Protein AF-A0A6N9BX55-F1 (afdb_monomer_lite)

Secondary structure (DSSP, 8-state):
--HHHHHHHHHHHHHHHHHHHHTTS--SSHHHHHHHHHHHHHHHHHT--HHHHHHHHHHHHTT--HHHHHHHHHHHHHHHH-GGG-EEE-SSSEEE-TTHHHHS-HHHHHHHHHHTTTS-GGGSS-THHHHHHHHSPTTSTT-SBHHHHHHHHHHHHHHHHHHHHHHHHHHTTTTS--TT-------------------------

Radius of gyration: 27.08 Å; chains: 1; bounding box: 58×55×88 Å

Sequence (205 aa):
MPANARHVHDAARLRERVEAVANLLDPGTTAERERARALLADLFERHSHQSTYRALRNAATAGLDVQTLEAMIELKEIWASRSDWWYRRSREGVVEMERGPAALSWKLARRVCLARWQYPPESMIEDDWFEEWLAAPPRTPGNYDFVTFVQEKIDGRASDDLYAGLRFLHGSAEARDDPDAWPLHSVEGEVAGDAGRGALSDLPF

pLDDT: mean 83.27, std 17.74, range [45.41, 98.25]

Structure (mmCIF, N/CA/C/O backbone):
data_AF-A0A6N9BX55-F1
#
_entry.id   AF-A0A6N9BX55-F1
#
loop_
_atom_site.group_PDB
_atom_site.id
_atom_site.type_symbol
_atom_site.label_atom_id
_atom_site.label_alt_id
_atom_site.label_comp_id
_atom_site.label_asym_id
_atom_site.label_entity_id
_atom_site.label_seq_id
_atom_site.pdbx_PDB_ins_code
_atom_site.Cartn_x
_atom_site.Cartn_y
_atom_site.Cartn_z
_atom_site.occupancy
_atom_site.B_iso_or_equiv
_atom_site.auth_seq_id
_atom_site.auth_comp_id
_atom_site.auth_asym_id
_atom_site.auth_atom_id
_atom_site.pdbx_PDB_model_num
ATOM 1 N N . MET A 1 1 ? 15.834 -1.259 38.759 1.00 49.34 1 MET A N 1
ATOM 2 C CA . MET A 1 1 ? 14.670 -1.837 38.051 1.00 49.34 1 MET A CA 1
ATOM 3 C C . MET A 1 1 ? 13.948 -0.774 37.211 1.00 49.34 1 MET A C 1
ATOM 5 O O . MET A 1 1 ? 13.077 -0.110 37.752 1.00 49.34 1 MET A O 1
ATOM 9 N N . PRO A 1 2 ? 14.306 -0.578 35.923 1.00 57.41 2 PRO A N 1
ATOM 10 C CA . PRO A 1 2 ? 13.614 0.363 35.025 1.00 57.41 2 PRO A CA 1
ATOM 11 C C . PRO A 1 2 ? 12.869 -0.276 33.828 1.00 57.41 2 PRO A C 1
ATOM 13 O O . PRO A 1 2 ? 12.230 0.441 33.065 1.00 57.41 2 PRO A O 1
ATOM 16 N N . ALA A 1 3 ? 12.912 -1.603 33.643 1.00 60.84 3 ALA A N 1
ATOM 17 C CA . ALA A 1 3 ? 12.314 -2.258 32.469 1.00 60.84 3 ALA A CA 1
ATOM 18 C C . ALA A 1 3 ? 10.774 -2.150 32.417 1.00 60.84 3 ALA A C 1
ATOM 20 O O . ALA A 1 3 ? 10.206 -1.980 31.344 1.00 60.84 3 ALA A O 1
ATOM 21 N N . ASN A 1 4 ? 10.097 -2.171 33.570 1.00 65.75 4 ASN A N 1
ATOM 22 C CA . ASN A 1 4 ? 8.632 -2.241 33.627 1.00 65.75 4 ASN A CA 1
ATOM 23 C C . ASN A 1 4 ? 7.939 -0.952 33.128 1.00 65.75 4 ASN A C 1
ATOM 25 O O . ASN A 1 4 ? 6.913 -1.011 32.462 1.00 65.75 4 ASN A O 1
ATOM 29 N N . ALA A 1 5 ? 8.530 0.225 33.374 1.00 55.16 5 ALA A N 1
ATOM 30 C CA . ALA A 1 5 ? 7.942 1.502 32.957 1.00 55.16 5 ALA A CA 1
ATOM 31 C C . ALA A 1 5 ? 7.966 1.694 31.429 1.00 55.16 5 ALA A C 1
ATOM 33 O O . ALA A 1 5 ? 7.017 2.225 30.856 1.00 55.16 5 ALA A O 1
ATOM 34 N N . ARG A 1 6 ? 9.024 1.223 30.755 1.00 64.06 6 ARG A N 1
ATOM 35 C CA . ARG A 1 6 ? 9.174 1.357 29.298 1.00 64.06 6 ARG A CA 1
ATOM 36 C C . ARG A 1 6 ? 8.099 0.571 28.541 1.00 64.06 6 ARG A C 1
ATOM 38 O O . ARG A 1 6 ? 7.461 1.129 27.658 1.00 64.06 6 ARG A O 1
ATOM 45 N N . HIS A 1 7 ? 7.824 -0.665 28.961 1.00 67.06 7 HIS A N 1
ATOM 46 C CA . HIS A 1 7 ? 6.787 -1.501 28.346 1.00 67.06 7 HIS A CA 1
ATOM 47 C C . HIS A 1 7 ? 5.375 -0.914 28.493 1.00 67.06 7 HIS A C 1
ATOM 49 O O . HIS A 1 7 ? 4.589 -0.961 27.549 1.00 67.06 7 HIS A O 1
ATOM 55 N N . VAL A 1 8 ? 5.057 -0.309 29.643 1.00 65.00 8 VAL A N 1
ATOM 56 C CA . VAL A 1 8 ? 3.750 0.335 29.867 1.00 65.00 8 VAL A CA 1
ATOM 57 C C . VAL A 1 8 ? 3.576 1.574 28.980 1.00 65.00 8 VAL A C 1
ATOM 59 O O . VAL A 1 8 ? 2.508 1.762 28.396 1.00 65.00 8 VAL A O 1
ATOM 62 N N . HIS A 1 9 ? 4.620 2.398 28.832 1.00 69.50 9 HIS A N 1
ATOM 63 C CA . HIS A 1 9 ? 4.586 3.561 27.938 1.00 69.50 9 HIS A CA 1
ATOM 64 C C . HIS A 1 9 ? 4.441 3.164 26.464 1.00 69.50 9 HIS A C 1
ATOM 66 O O . HIS A 1 9 ? 3.691 3.814 25.731 1.00 69.50 9 HIS A O 1
ATOM 72 N N . ASP A 1 10 ? 5.099 2.083 26.042 1.00 84.81 10 ASP A N 1
ATOM 73 C CA . ASP A 1 10 ? 5.003 1.578 24.672 1.00 84.81 10 ASP A CA 1
ATOM 74 C C . ASP A 1 10 ? 3.593 1.031 24.372 1.00 84.81 10 ASP A C 1
ATOM 76 O O . ASP A 1 10 ? 3.019 1.357 23.331 1.00 84.81 10 ASP A O 1
ATOM 80 N N . ALA A 1 11 ? 2.975 0.313 25.319 1.00 88.31 11 ALA A N 1
ATOM 81 C CA . ALA A 1 11 ? 1.608 -0.199 25.184 1.00 88.31 11 ALA A CA 1
ATOM 82 C C . ALA A 1 11 ? 0.543 0.915 25.159 1.00 88.31 11 ALA A C 1
ATOM 84 O O . ALA A 1 11 ? -0.399 0.865 24.363 1.00 88.31 11 ALA A O 1
ATOM 85 N N . ALA A 1 12 ? 0.686 1.946 26.001 1.00 90.69 12 ALA A N 1
ATOM 86 C CA . ALA A 1 12 ? -0.224 3.094 26.000 1.00 90.69 12 ALA A CA 1
ATOM 87 C C . ALA A 1 12 ? -0.158 3.862 24.670 1.00 90.69 12 ALA A C 1
ATOM 89 O O . ALA A 1 12 ? -1.193 4.192 24.089 1.00 90.69 12 ALA A O 1
ATOM 90 N N . ARG A 1 13 ? 1.057 4.079 24.152 1.00 91.69 13 ARG A N 1
ATOM 91 C CA . ARG A 1 13 ? 1.289 4.747 22.866 1.00 91.69 13 ARG A CA 1
ATOM 92 C C . ARG A 1 13 ? 0.771 3.934 21.681 1.00 91.69 13 ARG A C 1
ATOM 94 O O . ARG A 1 13 ? 0.249 4.510 20.727 1.00 91.69 13 ARG A O 1
ATOM 101 N N . LEU A 1 14 ? 0.929 2.612 21.717 1.00 93.88 14 LEU A N 1
ATOM 102 C CA . LEU A 1 14 ? 0.367 1.712 20.712 1.00 93.88 14 LEU A CA 1
ATOM 103 C C . LEU A 1 14 ? -1.158 1.854 20.666 1.00 93.88 14 LEU A C 1
ATOM 105 O O . LEU A 1 14 ? -1.706 2.147 19.606 1.00 93.88 14 LEU A O 1
ATOM 109 N N . ARG A 1 15 ? -1.827 1.748 21.821 1.00 94.25 15 ARG A N 1
ATOM 110 C CA . ARG A 1 15 ? -3.287 1.888 21.926 1.00 94.25 15 ARG A CA 1
ATOM 111 C C . ARG A 1 15 ? -3.777 3.242 21.417 1.00 94.25 15 ARG A C 1
ATOM 113 O O . ARG A 1 15 ? -4.738 3.292 20.659 1.00 94.25 15 ARG A O 1
ATOM 120 N N . GLU A 1 16 ? -3.096 4.325 21.787 1.00 95.69 16 GLU A N 1
ATOM 121 C CA . GLU A 1 16 ? -3.413 5.672 21.301 1.00 95.69 16 GLU A CA 1
ATOM 122 C C . GLU A 1 16 ? -3.367 5.744 19.767 1.00 95.69 16 GLU A C 1
ATOM 124 O O . GLU A 1 16 ? -4.289 6.261 19.139 1.00 95.69 16 GLU A O 1
ATOM 129 N N . ARG A 1 17 ? -2.317 5.191 19.145 1.00 96.62 17 ARG A N 1
ATOM 130 C CA . ARG A 1 17 ? -2.173 5.176 17.681 1.00 96.62 17 ARG A CA 1
ATOM 131 C C . ARG A 1 17 ? -3.241 4.329 16.998 1.00 96.62 17 ARG A C 1
ATOM 133 O O . ARG A 1 17 ? -3.751 4.753 15.963 1.00 96.62 17 ARG A O 1
ATOM 140 N N . VAL A 1 18 ? -3.554 3.160 17.558 1.00 97.06 18 VAL A N 1
ATOM 141 C CA . VAL A 1 18 ? -4.610 2.273 17.052 1.00 97.06 18 VAL A CA 1
ATOM 142 C C . VAL A 1 18 ? -5.944 3.005 17.053 1.00 97.06 18 VAL A C 1
ATOM 144 O O . VAL A 1 18 ? -6.555 3.128 15.998 1.00 97.06 18 VAL A O 1
ATOM 147 N N . GLU A 1 19 ? -6.356 3.574 18.188 1.00 96.06 19 GLU A N 1
ATOM 148 C CA . GLU A 1 19 ? -7.624 4.309 18.284 1.00 96.06 19 GLU A CA 1
ATOM 149 C C . GLU A 1 19 ? -7.650 5.535 17.367 1.00 96.06 19 GLU A C 1
ATOM 151 O O . GLU A 1 19 ? -8.657 5.802 16.713 1.00 96.06 19 GLU A O 1
ATOM 156 N N . ALA A 1 20 ? -6.543 6.276 17.269 1.00 95.81 20 ALA A N 1
ATOM 157 C CA . ALA A 1 20 ? -6.469 7.456 16.415 1.00 95.81 20 ALA A CA 1
ATOM 158 C C . ALA A 1 20 ? -6.699 7.130 14.931 1.00 95.81 20 ALA A C 1
ATOM 160 O O . ALA A 1 20 ? -7.331 7.921 14.237 1.00 95.81 20 ALA A O 1
ATOM 161 N N . VAL A 1 21 ? -6.195 5.994 14.437 1.00 96.50 21 VAL A N 1
ATOM 162 C CA . VAL A 1 21 ? -6.425 5.574 13.045 1.00 96.50 21 VAL A CA 1
ATOM 163 C C . VAL A 1 21 ? -7.772 4.869 12.898 1.00 96.50 21 VAL A C 1
ATOM 165 O O . VAL A 1 21 ? -8.501 5.181 11.964 1.00 96.50 21 VAL A O 1
ATOM 168 N N . ALA A 1 22 ? -8.153 3.993 13.829 1.00 95.12 22 ALA A N 1
ATOM 169 C CA . ALA A 1 22 ? -9.415 3.253 13.773 1.00 95.12 22 ALA A CA 1
ATOM 170 C C . ALA A 1 22 ? -10.651 4.166 13.775 1.00 95.12 22 ALA A C 1
ATOM 172 O O . ALA A 1 22 ? -11.638 3.841 13.129 1.00 95.12 22 ALA A O 1
ATOM 173 N N . ASN A 1 23 ? -10.592 5.313 14.461 1.00 93.75 23 ASN A N 1
ATOM 174 C CA . ASN A 1 23 ? -11.669 6.310 14.450 1.00 93.75 23 ASN A CA 1
ATOM 175 C C . ASN A 1 23 ? -11.742 7.132 13.150 1.00 93.75 23 ASN A C 1
ATOM 177 O O . ASN A 1 23 ? -12.720 7.845 12.948 1.00 93.75 23 ASN A O 1
ATOM 181 N N . LEU A 1 24 ? -10.693 7.099 12.321 1.00 95.56 24 LEU A N 1
ATOM 182 C CA . LEU A 1 24 ? -10.651 7.773 11.018 1.00 95.56 24 LEU A CA 1
ATOM 183 C C . LEU A 1 24 ? -11.032 6.844 9.867 1.00 95.56 24 LEU A C 1
ATOM 185 O O . LEU A 1 24 ? -11.469 7.325 8.828 1.00 95.56 24 LEU A O 1
ATOM 189 N N . LEU A 1 25 ? -10.832 5.537 10.037 1.00 89.75 25 LEU A N 1
ATOM 190 C CA . LEU A 1 25 ? -11.503 4.548 9.205 1.00 89.75 25 LEU A CA 1
ATOM 191 C C . LEU A 1 25 ? -13.005 4.721 9.480 1.00 89.75 25 LEU A C 1
ATOM 193 O O . LEU A 1 25 ? -13.377 4.963 10.627 1.00 89.75 25 LEU A O 1
ATOM 197 N N . ASP A 1 26 ? -13.856 4.656 8.462 1.00 80.38 26 ASP A N 1
ATOM 198 C CA . ASP A 1 26 ? -15.315 4.783 8.598 1.00 80.38 26 ASP A CA 1
ATOM 199 C C . ASP A 1 26 ? -15.956 3.380 8.627 1.00 80.38 26 ASP A C 1
ATOM 201 O O . ASP A 1 26 ? -16.466 2.918 7.607 1.00 80.38 26 ASP A O 1
ATOM 205 N N . PRO A 1 27 ? -15.849 2.604 9.732 1.00 77.00 27 PRO A N 1
ATOM 206 C CA . PRO A 1 27 ? -16.404 1.261 9.775 1.00 77.00 27 PRO A CA 1
ATOM 207 C C . PRO A 1 27 ? -17.928 1.346 9.847 1.00 77.00 27 PRO A C 1
ATOM 209 O O . PRO A 1 27 ? -18.482 1.912 10.796 1.00 77.00 27 PRO A O 1
ATOM 212 N N . GLY A 1 28 ? -18.603 0.717 8.885 1.00 82.50 28 GLY A N 1
ATOM 213 C CA . GLY A 1 28 ? -20.064 0.651 8.843 1.00 82.50 28 GLY A CA 1
ATOM 214 C C . GLY A 1 28 ? -20.663 -0.120 10.023 1.00 82.50 28 GLY A C 1
ATOM 215 O O . GLY A 1 28 ? -21.816 0.102 10.392 1.00 82.50 28 GLY A O 1
ATOM 216 N N . THR A 1 29 ? -19.883 -1.004 10.657 1.00 90.50 29 THR A N 1
ATOM 217 C CA . THR A 1 29 ? -20.333 -1.863 11.760 1.00 90.50 29 THR A CA 1
ATOM 218 C C . THR A 1 29 ? -19.368 -1.901 12.952 1.00 90.50 29 THR A C 1
ATOM 220 O O . THR A 1 29 ? -18.163 -1.665 12.845 1.00 90.50 29 THR A O 1
ATOM 223 N N . THR A 1 30 ? -19.885 -2.267 14.132 1.00 91.44 30 THR A N 1
ATOM 224 C CA . THR A 1 30 ? -19.056 -2.510 15.329 1.00 91.44 30 THR A CA 1
ATOM 225 C C . THR A 1 30 ? -18.042 -3.635 15.109 1.00 91.44 30 THR A C 1
ATOM 227 O O . THR A 1 30 ? -16.915 -3.535 15.587 1.00 91.44 30 THR A O 1
ATOM 230 N N . ALA A 1 31 ? -18.419 -4.679 14.364 1.00 91.38 31 ALA A N 1
ATOM 231 C CA . ALA A 1 31 ? -17.533 -5.794 14.039 1.00 91.38 31 ALA A CA 1
ATOM 232 C C . ALA A 1 31 ? -16.353 -5.348 13.160 1.00 91.38 31 ALA A C 1
ATOM 234 O O . ALA A 1 31 ? -15.211 -5.703 13.446 1.00 91.38 31 ALA A O 1
ATOM 235 N N . GLU A 1 32 ? -16.598 -4.515 12.144 1.00 91.69 32 GLU A N 1
ATOM 236 C CA . GLU A 1 32 ? -15.534 -3.938 11.310 1.00 91.69 32 GLU A CA 1
ATOM 237 C C . GLU A 1 32 ? -14.612 -3.016 12.101 1.00 91.69 32 GLU A C 1
ATOM 239 O O . GLU A 1 32 ? -13.403 -3.037 11.889 1.00 91.69 32 GLU A O 1
ATOM 244 N N . ARG A 1 33 ? -15.151 -2.240 13.050 1.00 92.62 33 ARG A N 1
ATOM 245 C CA . ARG A 1 33 ? -14.330 -1.394 13.925 1.00 92.62 33 ARG A CA 1
ATOM 246 C C . ARG A 1 33 ? -13.371 -2.223 14.775 1.00 92.62 33 ARG A C 1
ATOM 248 O O . ARG A 1 33 ? -12.203 -1.866 14.900 1.00 92.62 33 ARG A O 1
ATOM 255 N N . GLU A 1 34 ? -13.855 -3.317 15.356 1.00 94.19 34 GLU A N 1
ATOM 256 C CA . GLU A 1 34 ? -13.022 -4.197 16.178 1.00 94.19 34 GLU A CA 1
ATOM 257 C C . GLU A 1 34 ? -11.971 -4.926 15.335 1.00 94.19 34 GLU A C 1
ATOM 259 O O . GLU A 1 34 ? -10.801 -4.989 15.711 1.00 94.19 34 GLU A O 1
ATOM 264 N N . ARG A 1 35 ? -12.358 -5.375 14.137 1.00 94.19 35 ARG A N 1
ATOM 265 C CA . ARG A 1 35 ? -11.437 -5.938 13.145 1.00 94.19 35 ARG A CA 1
ATOM 266 C C . ARG A 1 35 ? -10.343 -4.939 12.761 1.00 94.19 35 ARG A C 1
ATOM 268 O O . ARG A 1 35 ? -9.166 -5.277 12.816 1.00 94.19 35 ARG A O 1
ATOM 275 N N . ALA A 1 36 ? -10.708 -3.693 12.456 1.00 95.38 36 ALA A N 1
ATOM 276 C CA . ALA A 1 36 ? -9.760 -2.629 12.135 1.00 95.38 36 ALA A CA 1
ATOM 277 C C . ALA A 1 36 ? -8.780 -2.352 13.285 1.00 95.38 36 ALA A C 1
ATOM 279 O O . ALA A 1 36 ? -7.582 -2.200 13.051 1.00 95.38 36 ALA A O 1
ATOM 280 N N . ARG A 1 37 ? -9.262 -2.328 14.535 1.00 96.69 37 ARG A N 1
ATOM 281 C CA . ARG A 1 37 ? -8.400 -2.182 15.718 1.00 96.69 37 ARG A CA 1
ATOM 282 C C . ARG A 1 37 ? -7.409 -3.330 15.853 1.00 96.69 37 ARG A C 1
ATOM 284 O O . ARG A 1 37 ? -6.232 -3.064 16.080 1.00 96.69 37 ARG A O 1
ATOM 291 N N . ALA A 1 38 ? -7.869 -4.571 15.694 1.00 96.44 38 ALA A N 1
ATOM 292 C CA . ALA A 1 38 ? -7.014 -5.752 15.774 1.00 96.44 38 ALA A CA 1
ATOM 293 C C . ALA A 1 38 ? -5.909 -5.722 14.705 1.00 96.44 38 ALA A C 1
ATOM 295 O O . ALA A 1 38 ? -4.737 -5.902 15.031 1.00 96.44 38 ALA A O 1
ATOM 296 N N . LEU A 1 39 ? -6.264 -5.392 13.458 1.00 96.69 39 LEU A N 1
ATOM 297 C CA . LEU A 1 39 ? -5.311 -5.244 12.352 1.00 96.69 39 LEU A CA 1
ATOM 298 C C . LEU A 1 39 ? -4.280 -4.145 12.620 1.00 96.69 39 LEU A C 1
ATOM 300 O O . LEU A 1 39 ? -3.085 -4.352 12.437 1.00 96.69 39 LEU A O 1
ATOM 304 N N . LEU A 1 40 ? -4.726 -2.967 13.065 1.00 97.44 40 LEU A N 1
ATOM 305 C CA . LEU A 1 40 ? -3.834 -1.843 13.355 1.00 97.44 40 LEU A CA 1
ATOM 306 C C . LEU A 1 40 ? -2.907 -2.130 14.539 1.00 97.44 40 LEU A C 1
ATOM 308 O O . LEU A 1 40 ? -1.764 -1.671 14.530 1.00 97.44 40 LEU A O 1
ATOM 312 N N . ALA A 1 41 ? -3.388 -2.855 15.553 1.00 96.88 41 ALA A N 1
ATOM 313 C CA . ALA A 1 41 ? -2.580 -3.257 16.698 1.0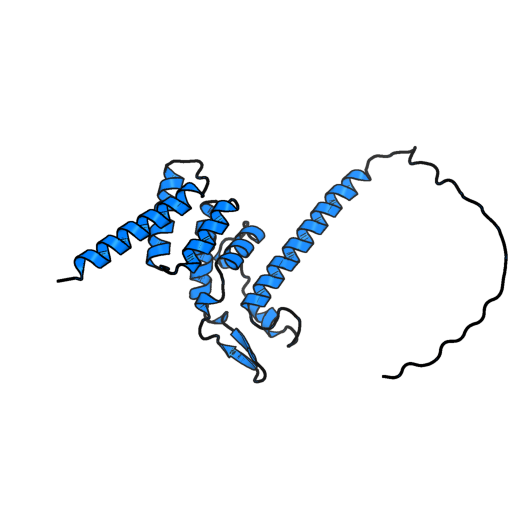0 96.88 41 ALA A CA 1
ATOM 314 C C . ALA A 1 41 ? -1.437 -4.175 16.254 1.00 96.88 41 ALA A C 1
ATOM 316 O O . ALA A 1 41 ? -0.276 -3.814 16.450 1.00 96.88 41 ALA A O 1
ATOM 317 N N . ASP A 1 42 ? -1.759 -5.274 15.566 1.00 96.50 42 ASP A N 1
ATOM 318 C CA . ASP A 1 42 ? -0.765 -6.196 15.004 1.00 96.50 42 ASP A CA 1
ATOM 319 C C . ASP A 1 42 ? 0.220 -5.460 14.078 1.00 96.50 42 ASP A C 1
ATOM 321 O O . ASP A 1 42 ? 1.444 -5.568 14.206 1.00 96.50 42 ASP A O 1
ATOM 325 N N . LEU A 1 43 ? -0.299 -4.603 13.197 1.00 95.81 43 LEU A N 1
ATOM 326 C CA . LEU A 1 43 ? 0.526 -3.872 12.248 1.00 95.81 43 LEU A CA 1
ATOM 327 C C . LEU A 1 43 ? 1.500 -2.901 12.925 1.00 95.81 43 LEU A C 1
ATOM 329 O O . LEU A 1 43 ? 2.654 -2.793 12.506 1.00 95.81 43 LEU A O 1
ATOM 333 N N . PHE A 1 44 ? 1.067 -2.163 13.949 1.00 95.62 44 PHE A N 1
ATOM 334 C CA . PHE A 1 44 ? 1.938 -1.225 14.661 1.00 95.62 44 PHE A CA 1
ATOM 335 C C . PHE A 1 44 ? 2.915 -1.914 15.614 1.00 95.62 44 PHE A C 1
ATOM 337 O O . PHE A 1 44 ? 3.968 -1.334 15.893 1.00 95.62 44 PHE A O 1
ATOM 344 N N . GLU A 1 45 ? 2.620 -3.131 16.069 1.00 93.94 45 GLU A N 1
ATOM 345 C CA . GLU A 1 45 ? 3.593 -3.977 16.762 1.00 93.94 45 GLU A CA 1
ATOM 346 C C . GLU A 1 45 ? 4.712 -4.405 15.805 1.00 93.94 45 GLU A C 1
ATOM 348 O O . GLU A 1 45 ? 5.892 -4.196 16.105 1.00 93.94 45 GLU A O 1
ATOM 353 N N . ARG A 1 46 ? 4.358 -4.889 14.606 1.00 92.38 46 ARG A N 1
ATOM 354 C CA . ARG A 1 46 ? 5.325 -5.295 13.569 1.00 92.38 46 ARG A CA 1
ATOM 355 C C . ARG A 1 46 ? 6.073 -4.113 12.944 1.00 92.38 46 ARG A C 1
ATOM 357 O O . ARG A 1 46 ? 7.254 -4.217 12.612 1.00 92.38 46 ARG A O 1
ATOM 364 N N . HIS A 1 47 ? 5.416 -2.961 12.816 1.00 91.19 47 HIS A N 1
ATOM 365 C CA . HIS A 1 47 ? 5.944 -1.756 12.172 1.00 91.19 47 HIS A CA 1
ATOM 366 C C . HIS A 1 47 ? 5.787 -0.507 13.052 1.00 91.19 47 HIS A C 1
ATOM 368 O O . HIS A 1 47 ? 5.106 0.459 12.698 1.00 91.19 47 HIS A O 1
ATOM 374 N N . SER A 1 48 ? 6.507 -0.477 14.173 1.00 89.75 48 SER A N 1
ATOM 375 C CA . SER A 1 48 ? 6.425 0.584 15.197 1.00 89.75 48 SER A CA 1
ATOM 376 C C . SER A 1 48 ? 6.910 1.983 14.764 1.00 89.75 48 SER A C 1
ATOM 378 O O . SER A 1 48 ? 6.770 2.971 15.506 1.00 89.75 48 SER A O 1
ATOM 380 N N . HIS A 1 49 ? 7.454 2.108 13.549 1.00 91.44 49 HIS A N 1
ATOM 381 C CA . HIS A 1 49 ? 7.992 3.352 13.008 1.00 91.44 49 HIS A CA 1
ATOM 382 C C . HIS A 1 49 ? 6.930 4.456 12.862 1.00 91.44 49 HIS A C 1
ATOM 384 O O . HIS A 1 49 ? 5.814 4.250 12.386 1.00 91.44 49 HIS A O 1
ATOM 390 N N . GLN A 1 50 ? 7.314 5.693 13.200 1.00 93.44 50 GLN A N 1
ATOM 391 C CA . GLN A 1 50 ? 6.446 6.876 13.091 1.00 93.44 50 GLN A CA 1
ATOM 392 C C . GLN A 1 50 ? 5.966 7.140 11.649 1.00 93.44 50 GLN A C 1
ATOM 394 O O . GLN A 1 50 ? 4.901 7.729 11.461 1.00 93.44 50 GLN A O 1
ATOM 399 N N . SER A 1 51 ? 6.735 6.726 10.638 1.00 93.50 51 SER A N 1
ATOM 400 C CA . SER A 1 51 ? 6.370 6.842 9.222 1.00 93.50 51 SER A CA 1
ATOM 401 C C . SER A 1 51 ? 5.162 5.977 8.858 1.00 93.50 51 SER A C 1
ATOM 403 O O . SER A 1 51 ? 4.281 6.472 8.161 1.00 93.50 51 SER A O 1
ATOM 405 N N . THR A 1 52 ? 5.074 4.745 9.376 1.00 95.25 52 THR A N 1
ATOM 406 C CA . THR A 1 52 ? 3.913 3.856 9.193 1.00 95.25 52 THR A CA 1
ATOM 407 C C . THR A 1 52 ? 2.653 4.498 9.760 1.00 95.25 52 THR A C 1
ATOM 409 O O . THR A 1 52 ? 1.679 4.680 9.037 1.00 95.25 52 THR A O 1
ATOM 412 N N . TYR A 1 53 ? 2.705 4.962 11.013 1.00 96.38 53 TYR A N 1
ATOM 413 C CA . TYR A 1 53 ? 1.579 5.667 11.633 1.00 96.38 53 TYR A CA 1
ATOM 414 C C . TYR A 1 53 ? 1.131 6.893 10.823 1.00 96.38 53 TYR A C 1
ATOM 416 O O . TYR A 1 53 ? -0.057 7.056 10.558 1.00 96.38 53 TYR A O 1
ATOM 424 N N . ARG A 1 54 ? 2.069 7.748 10.389 1.00 97.06 54 ARG A N 1
ATOM 425 C CA . ARG A 1 54 ? 1.735 8.930 9.574 1.00 97.06 54 ARG A CA 1
ATOM 426 C C . ARG A 1 54 ? 1.100 8.547 8.239 1.00 97.06 54 ARG A C 1
ATOM 428 O O . ARG A 1 54 ? 0.132 9.182 7.840 1.00 97.06 54 ARG A O 1
ATOM 435 N N . ALA A 1 55 ? 1.630 7.530 7.564 1.00 96.38 55 ALA A N 1
ATOM 436 C CA . ALA A 1 55 ? 1.102 7.085 6.281 1.00 96.38 55 ALA A CA 1
ATOM 437 C C . ALA A 1 55 ? -0.335 6.560 6.411 1.00 96.38 55 ALA A C 1
ATOM 439 O O . ALA A 1 55 ? -1.196 6.982 5.644 1.00 96.38 55 ALA A O 1
ATOM 440 N N . LEU A 1 56 ? -0.605 5.713 7.409 1.00 97.44 56 LEU A N 1
ATOM 441 C CA . LEU A 1 56 ? -1.937 5.143 7.629 1.00 97.44 56 LEU A CA 1
ATOM 442 C C . LEU A 1 56 ? -2.942 6.177 8.127 1.00 97.44 56 LEU A C 1
ATOM 444 O O . LEU A 1 56 ? -4.065 6.204 7.642 1.00 97.44 56 LEU A O 1
ATOM 448 N N . ARG A 1 57 ? -2.538 7.084 9.023 1.00 97.38 57 ARG A N 1
ATOM 449 C CA . ARG A 1 57 ? -3.399 8.196 9.442 1.00 97.38 57 ARG A CA 1
ATOM 450 C C . ARG A 1 57 ? -3.796 9.069 8.251 1.00 97.38 57 ARG A C 1
ATOM 452 O O . ARG A 1 57 ? -4.970 9.384 8.102 1.00 97.38 57 ARG A O 1
ATOM 459 N N . ASN A 1 58 ? -2.836 9.436 7.398 1.00 97.12 58 ASN A N 1
ATOM 460 C CA . ASN A 1 58 ? -3.114 10.231 6.201 1.00 97.12 58 ASN A CA 1
ATOM 461 C C . ASN A 1 58 ? -4.024 9.479 5.221 1.00 97.12 58 ASN A C 1
ATOM 463 O O . ASN A 1 58 ? -4.904 10.090 4.624 1.00 97.12 58 ASN A O 1
ATOM 467 N N . ALA A 1 59 ? -3.826 8.167 5.064 1.00 96.12 59 ALA A N 1
ATOM 468 C CA . ALA A 1 59 ? -4.691 7.332 4.241 1.00 96.12 59 ALA A CA 1
ATOM 469 C C . ALA A 1 59 ? -6.123 7.275 4.798 1.00 96.12 59 ALA A C 1
ATOM 471 O O . ALA A 1 59 ? -7.060 7.489 4.038 1.00 96.12 59 ALA A O 1
ATOM 472 N N . ALA A 1 60 ? -6.288 7.073 6.109 1.00 96.75 60 ALA A N 1
ATOM 473 C CA . ALA A 1 60 ? -7.584 7.071 6.788 1.00 96.75 60 ALA A CA 1
ATOM 474 C C . 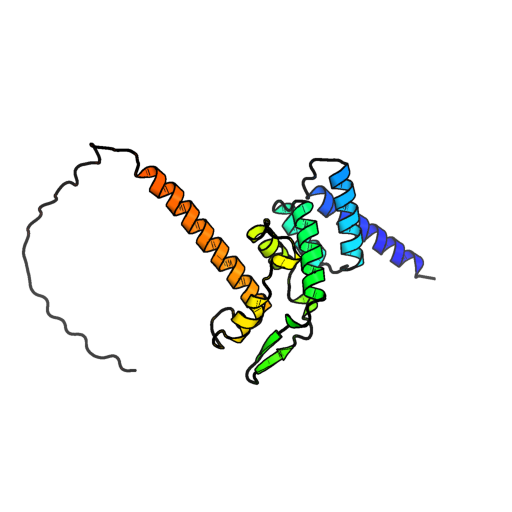ALA A 1 60 ? -8.307 8.418 6.657 1.00 96.75 60 ALA A C 1
ATOM 476 O O . ALA A 1 60 ? -9.460 8.457 6.251 1.00 96.75 60 ALA A O 1
ATOM 477 N N . THR A 1 61 ? -7.606 9.541 6.857 1.00 96.38 61 THR A N 1
ATOM 478 C CA . THR A 1 61 ? -8.165 10.884 6.595 1.00 96.38 61 THR A CA 1
ATOM 479 C C . THR A 1 61 ? -8.605 11.075 5.137 1.00 96.38 61 THR A C 1
ATOM 481 O O . THR A 1 61 ? -9.507 11.861 4.872 1.00 96.38 61 THR A O 1
ATOM 484 N N . ALA A 1 62 ? -7.997 10.355 4.192 1.00 95.19 62 ALA A N 1
ATOM 485 C CA . ALA A 1 62 ? -8.361 10.369 2.778 1.00 95.19 62 ALA A CA 1
ATOM 486 C C . ALA A 1 62 ? -9.402 9.294 2.397 1.00 95.19 62 ALA A C 1
ATOM 488 O O . ALA A 1 62 ? -9.503 8.957 1.216 1.00 95.19 62 ALA A O 1
ATOM 489 N N . GLY A 1 63 ? -10.130 8.732 3.370 1.00 95.12 63 GLY A N 1
ATOM 490 C CA . GLY A 1 63 ? -11.188 7.747 3.136 1.00 95.12 63 GLY A CA 1
ATOM 491 C C . GLY A 1 63 ? -10.675 6.331 2.875 1.00 95.12 63 GLY A C 1
ATOM 492 O O . GLY A 1 63 ? -11.176 5.657 1.985 1.00 95.12 63 GLY A O 1
ATOM 493 N N . LEU A 1 64 ? -9.632 5.888 3.584 1.00 95.44 64 LEU A N 1
ATOM 494 C CA . LEU A 1 64 ? -9.241 4.473 3.576 1.00 95.44 64 LEU A CA 1
ATOM 495 C C . LEU A 1 64 ? -10.310 3.646 4.302 1.00 95.44 64 LEU A C 1
ATOM 497 O O . LEU A 1 64 ? -10.596 3.909 5.468 1.00 95.44 64 LEU A O 1
ATOM 501 N N . ASP A 1 65 ? -10.860 2.640 3.632 1.00 94.69 65 ASP A N 1
ATOM 502 C CA . ASP A 1 65 ? -11.736 1.646 4.247 1.00 94.69 65 ASP A CA 1
ATOM 503 C C . ASP A 1 65 ? -10.937 0.449 4.808 1.00 94.69 65 ASP A C 1
ATOM 505 O O . ASP A 1 65 ? -9.733 0.292 4.571 1.00 94.69 65 ASP A O 1
ATOM 509 N N . VAL A 1 66 ? -11.612 -0.397 5.590 1.00 95.19 66 VAL A N 1
ATOM 510 C CA . VAL A 1 66 ? -10.985 -1.543 6.269 1.00 95.19 66 VAL A CA 1
ATOM 511 C C . VAL A 1 66 ? -10.509 -2.608 5.277 1.00 95.19 66 VAL A C 1
ATOM 513 O O . VAL A 1 66 ? -9.435 -3.169 5.474 1.00 95.19 66 VAL A O 1
ATOM 516 N N . GLN A 1 67 ? -11.251 -2.858 4.198 1.00 94.88 67 GLN A N 1
ATOM 517 C CA . GLN A 1 67 ? -10.892 -3.859 3.191 1.00 94.88 67 GLN A CA 1
ATOM 518 C C . GLN A 1 67 ? -9.626 -3.440 2.429 1.00 94.88 67 GLN A C 1
ATOM 520 O O . GLN A 1 67 ? -8.709 -4.239 2.240 1.00 94.88 67 GLN A O 1
ATOM 525 N N . THR A 1 68 ? -9.526 -2.166 2.049 1.00 96.25 68 THR A N 1
ATOM 526 C CA . THR A 1 68 ? -8.332 -1.605 1.416 1.00 96.25 68 THR A CA 1
ATOM 527 C C . THR A 1 68 ? -7.142 -1.625 2.378 1.00 96.25 68 THR A C 1
ATOM 529 O O . THR A 1 68 ? -6.021 -1.894 1.949 1.00 96.25 68 THR A O 1
ATOM 532 N N . LEU A 1 69 ? -7.349 -1.382 3.681 1.00 96.88 69 LEU A N 1
ATOM 533 C CA . LEU A 1 69 ? -6.286 -1.530 4.683 1.00 96.88 69 LEU A CA 1
ATOM 534 C C . LEU A 1 69 ? -5.748 -2.968 4.721 1.00 96.88 69 LEU A C 1
ATOM 536 O O . LEU A 1 69 ? -4.533 -3.146 4.717 1.00 96.88 69 LEU A O 1
ATOM 540 N N . GLU A 1 70 ? -6.620 -3.976 4.734 1.00 97.12 70 GLU A N 1
ATOM 541 C CA . GLU A 1 70 ? -6.213 -5.388 4.707 1.00 97.12 70 GLU A CA 1
ATOM 542 C C . GLU A 1 70 ? -5.406 -5.721 3.456 1.00 97.12 70 GLU A C 1
ATOM 544 O O . GLU A 1 70 ? -4.286 -6.218 3.567 1.00 97.12 70 GLU A O 1
ATOM 549 N N . ALA A 1 71 ? -5.917 -5.338 2.284 1.00 98.00 71 ALA A N 1
ATOM 550 C CA . ALA A 1 71 ? -5.224 -5.540 1.017 1.00 98.00 71 ALA A CA 1
ATOM 551 C C . ALA A 1 71 ? -3.845 -4.860 1.000 1.00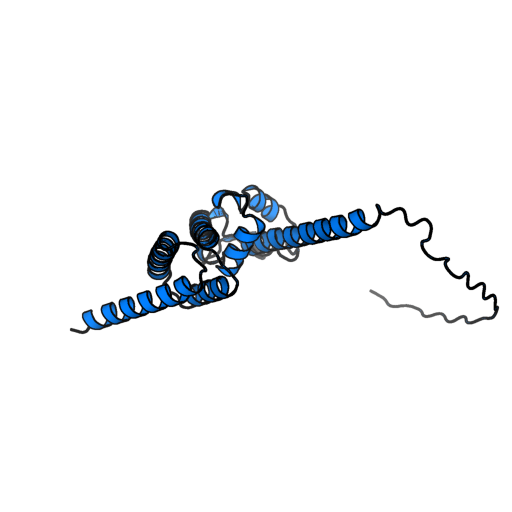 98.00 71 ALA A C 1
ATOM 553 O O . ALA A 1 71 ? -2.880 -5.425 0.491 1.00 98.00 71 ALA A O 1
ATOM 554 N N . MET A 1 72 ? -3.714 -3.667 1.594 1.00 98.25 72 MET A N 1
ATOM 555 C CA . MET A 1 72 ? -2.426 -2.979 1.714 1.00 98.25 72 MET A CA 1
ATOM 556 C C . MET A 1 72 ? -1.433 -3.740 2.598 1.00 98.25 72 MET A C 1
ATOM 558 O O . MET A 1 72 ? -0.240 -3.744 2.290 1.00 98.25 72 MET A O 1
ATOM 562 N N . ILE A 1 73 ? -1.892 -4.321 3.711 1.00 97.69 73 ILE A N 1
ATOM 563 C CA . ILE A 1 73 ? -1.048 -5.104 4.626 1.00 97.69 73 ILE A CA 1
ATOM 564 C C . ILE A 1 73 ? -0.567 -6.369 3.916 1.00 97.69 73 ILE A C 1
ATOM 566 O O . ILE A 1 73 ? 0.638 -6.611 3.860 1.00 97.69 73 ILE A O 1
ATOM 570 N N . GLU A 1 74 ? -1.488 -7.111 3.305 1.00 98.06 74 GLU A N 1
ATOM 571 C CA . GLU A 1 74 ? -1.189 -8.347 2.584 1.00 98.06 74 GLU A CA 1
ATOM 572 C C . GLU A 1 74 ? -0.246 -8.097 1.400 1.00 98.06 74 GLU A C 1
ATOM 574 O O . GLU A 1 74 ? 0.790 -8.748 1.275 1.00 98.06 74 GLU A O 1
ATOM 579 N N . LEU A 1 75 ? -0.506 -7.063 0.593 1.00 98.25 75 LEU A N 1
ATOM 580 C CA . LEU A 1 75 ? 0.376 -6.672 -0.510 1.00 98.25 75 LEU A CA 1
ATOM 581 C C . LEU A 1 75 ? 1.796 -6.334 -0.024 1.00 98.25 75 LEU A C 1
ATOM 583 O O . LEU A 1 75 ? 2.785 -6.650 -0.687 1.00 98.25 75 LEU A O 1
ATOM 587 N N . LYS A 1 76 ? 1.922 -5.691 1.143 1.00 97.50 76 LYS A N 1
ATOM 588 C CA . LYS A 1 76 ? 3.221 -5.389 1.756 1.00 97.50 76 LYS A CA 1
ATOM 589 C C . LYS A 1 76 ? 3.961 -6.643 2.215 1.00 97.50 76 LYS A C 1
ATOM 591 O O . LYS A 1 76 ? 5.187 -6.668 2.109 1.00 97.50 76 LYS A O 1
ATOM 596 N N . GLU A 1 77 ? 3.249 -7.649 2.707 1.00 96.50 77 GLU A N 1
ATOM 597 C CA . GLU A 1 77 ? 3.816 -8.946 3.090 1.00 96.50 77 GLU A CA 1
ATOM 598 C C . GLU A 1 77 ? 4.255 -9.746 1.862 1.00 96.50 77 GLU A C 1
ATOM 600 O O . GLU A 1 77 ? 5.384 -10.234 1.827 1.00 96.50 77 GLU A O 1
ATOM 605 N N . ILE A 1 78 ? 3.428 -9.780 0.813 1.00 97.38 78 ILE A N 1
ATOM 606 C CA . ILE A 1 78 ? 3.763 -10.39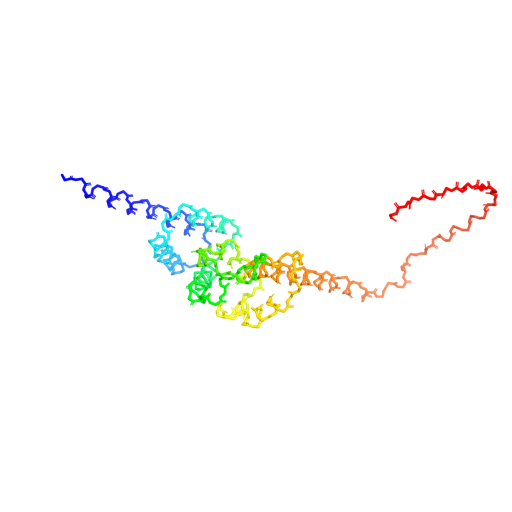6 -0.477 1.00 97.38 78 ILE A CA 1
ATOM 607 C C . ILE A 1 78 ? 5.021 -9.745 -1.052 1.00 97.38 78 ILE A C 1
ATOM 609 O O . ILE A 1 78 ? 5.992 -10.445 -1.340 1.00 97.38 78 ILE A O 1
ATOM 613 N N . TRP A 1 79 ? 5.068 -8.411 -1.115 1.00 97.38 79 TRP A N 1
ATOM 614 C CA . TRP A 1 79 ? 6.262 -7.681 -1.545 1.00 97.38 79 TRP A CA 1
ATOM 615 C C . TRP A 1 79 ? 7.493 -8.035 -0.707 1.00 97.38 79 TRP A C 1
ATOM 617 O O . TRP A 1 79 ? 8.581 -8.194 -1.251 1.00 97.38 79 TRP A O 1
ATOM 627 N N . ALA A 1 80 ? 7.339 -8.158 0.616 1.00 96.06 80 ALA A N 1
ATOM 628 C CA . ALA A 1 80 ? 8.418 -8.538 1.526 1.00 96.06 80 ALA A CA 1
ATOM 629 C C . ALA A 1 80 ? 8.854 -10.013 1.389 1.00 96.06 80 ALA A C 1
ATOM 631 O O . ALA A 1 80 ? 9.948 -10.354 1.835 1.00 96.06 80 ALA A O 1
ATOM 632 N N . SER A 1 81 ? 8.043 -10.866 0.759 1.00 96.50 81 SER A N 1
ATOM 633 C CA . SER A 1 81 ? 8.380 -12.263 0.451 1.00 96.50 81 SER A CA 1
ATOM 634 C C . SER A 1 81 ? 8.997 -12.457 -0.944 1.00 96.50 81 SER A C 1
ATOM 636 O O . SER A 1 81 ? 9.765 -13.395 -1.147 1.00 96.50 81 SER A O 1
ATOM 638 N N . ARG A 1 82 ? 8.709 -11.554 -1.891 1.00 95.44 82 ARG A N 1
ATOM 639 C CA . ARG A 1 82 ? 9.208 -11.572 -3.276 1.00 95.44 82 ARG A CA 1
ATOM 640 C C . ARG A 1 82 ? 10.535 -10.822 -3.397 1.00 95.44 82 ARG A C 1
ATOM 642 O O . ARG A 1 82 ? 10.598 -9.703 -3.903 1.00 95.44 82 ARG A O 1
ATOM 649 N N . SER A 1 83 ? 11.617 -11.430 -2.906 1.00 94.75 83 SER A N 1
ATOM 650 C CA . SER A 1 83 ? 12.965 -10.842 -3.002 1.00 94.75 83 SER A CA 1
ATOM 651 C C . SER A 1 83 ? 13.430 -10.635 -4.446 1.00 94.75 83 SER A C 1
ATOM 653 O O . SER A 1 83 ? 14.252 -9.763 -4.719 1.00 94.75 83 SER A O 1
ATOM 655 N N . ASP A 1 84 ? 12.862 -11.396 -5.381 1.00 93.81 84 ASP A N 1
ATOM 656 C CA . ASP A 1 84 ? 13.065 -11.267 -6.821 1.00 93.81 84 ASP A CA 1
ATOM 657 C C . ASP A 1 84 ? 12.551 -9.936 -7.403 1.00 93.81 84 ASP A C 1
ATOM 659 O O . ASP A 1 84 ? 12.878 -9.593 -8.533 1.00 93.81 84 ASP A O 1
ATOM 663 N N . TRP A 1 85 ? 11.798 -9.144 -6.637 1.00 95.19 85 TRP A N 1
ATOM 664 C CA . TRP A 1 85 ? 11.308 -7.824 -7.048 1.00 95.19 85 TRP A CA 1
ATOM 665 C C . TRP A 1 85 ? 12.181 -6.664 -6.553 1.00 95.19 85 TRP A C 1
ATOM 667 O O . TRP A 1 85 ? 11.924 -5.498 -6.860 1.00 95.19 85 TRP A O 1
ATOM 677 N N . TRP A 1 86 ? 13.228 -6.929 -5.772 1.00 96.56 86 TRP A N 1
ATOM 678 C CA . TRP A 1 86 ? 13.993 -5.879 -5.095 1.00 96.56 86 TRP A CA 1
ATOM 679 C C . TRP A 1 86 ? 15.229 -5.459 -5.871 1.00 96.56 86 TRP A C 1
ATOM 681 O O . TRP A 1 86 ? 16.345 -5.493 -5.356 1.00 96.56 86 TRP A O 1
ATOM 691 N N . TYR A 1 87 ? 15.033 -5.019 -7.108 1.00 96.12 87 TYR A N 1
ATOM 692 C CA . TYR A 1 87 ? 16.138 -4.662 -7.984 1.00 96.12 87 TYR A CA 1
ATOM 693 C C . TYR A 1 87 ? 16.079 -3.221 -8.475 1.00 96.12 87 TYR A C 1
ATOM 695 O O . TYR A 1 87 ? 15.021 -2.629 -8.702 1.00 96.12 87 TYR A O 1
ATOM 703 N N . ARG A 1 88 ? 17.276 -2.672 -8.688 1.00 94.88 88 ARG A N 1
ATOM 704 C CA . ARG A 1 88 ? 17.507 -1.390 -9.349 1.00 94.88 88 ARG A CA 1
ATOM 705 C C . ARG A 1 88 ? 18.558 -1.516 -10.438 1.00 94.88 88 ARG A C 1
ATOM 707 O O . ARG A 1 88 ? 19.412 -2.399 -10.402 1.00 94.88 88 ARG A O 1
ATOM 714 N N . ARG A 1 89 ? 18.543 -0.585 -11.382 1.00 92.94 89 ARG A N 1
ATOM 715 C CA . ARG A 1 89 ? 19.565 -0.455 -12.418 1.00 92.94 89 ARG A CA 1
ATOM 716 C C . ARG A 1 89 ? 20.697 0.441 -11.925 1.00 92.94 89 ARG A C 1
ATOM 718 O O . ARG A 1 89 ? 20.487 1.539 -11.413 1.00 92.94 89 ARG A O 1
ATOM 725 N N . SER A 1 90 ? 21.921 -0.024 -12.109 1.00 90.19 90 SER A N 1
ATOM 726 C CA . SER A 1 90 ? 23.156 0.724 -11.904 1.00 90.19 90 SER A CA 1
ATOM 727 C C . SER A 1 90 ? 23.905 0.852 -13.237 1.00 90.19 90 SER A C 1
ATOM 729 O O . SER A 1 90 ? 23.449 0.380 -14.280 1.00 90.19 90 SER A O 1
ATOM 731 N N . ARG A 1 91 ? 25.071 1.506 -13.225 1.00 85.06 91 ARG A N 1
ATOM 732 C CA . ARG A 1 91 ? 25.954 1.537 -14.405 1.00 85.06 91 ARG A CA 1
ATOM 733 C C . ARG A 1 91 ? 26.526 0.159 -14.754 1.00 85.06 91 ARG A C 1
ATOM 735 O O . ARG A 1 91 ? 26.901 -0.051 -15.899 1.00 85.06 91 ARG A O 1
ATOM 742 N N . GLU A 1 92 ? 26.596 -0.736 -13.776 1.00 86.62 92 GLU A N 1
ATOM 743 C CA . GLU A 1 92 ? 27.218 -2.060 -13.876 1.00 86.62 92 GLU A CA 1
ATOM 744 C C . GLU A 1 92 ? 26.201 -3.161 -14.210 1.00 86.62 92 GLU A C 1
ATOM 746 O O . GLU A 1 92 ? 26.593 -4.283 -14.511 1.00 86.62 92 GLU A O 1
ATOM 751 N N . GLY A 1 93 ? 24.900 -2.851 -14.183 1.00 89.88 93 GLY A N 1
ATOM 752 C CA . GLY A 1 93 ? 23.833 -3.801 -14.485 1.00 89.88 93 GLY A CA 1
ATOM 753 C C . GLY A 1 93 ? 22.663 -3.690 -13.516 1.00 89.88 93 GLY A C 1
ATOM 754 O O . GLY A 1 93 ? 22.329 -2.604 -13.044 1.00 89.88 93 GLY A O 1
ATOM 755 N N . VAL A 1 94 ? 22.017 -4.820 -13.240 1.00 93.75 94 VAL A N 1
ATOM 756 C CA . VAL A 1 94 ? 20.916 -4.924 -12.277 1.00 93.75 94 VAL A CA 1
ATOM 757 C C . VAL A 1 94 ? 21.489 -5.339 -10.924 1.00 93.75 94 VAL A C 1
ATOM 759 O O . VAL A 1 94 ? 22.254 -6.295 -10.845 1.00 93.75 94 VAL A O 1
ATOM 762 N N . VAL A 1 95 ? 21.148 -4.598 -9.871 1.00 94.94 95 VAL A N 1
ATOM 763 C CA . VAL A 1 95 ? 21.679 -4.799 -8.517 1.00 94.94 95 VAL A CA 1
ATOM 764 C C . VAL A 1 95 ? 20.526 -4.868 -7.526 1.00 94.94 95 VAL A C 1
ATOM 766 O O . VAL A 1 95 ? 19.571 -4.094 -7.624 1.00 94.94 95 VAL A O 1
ATOM 769 N N . GLU A 1 96 ? 20.626 -5.786 -6.571 1.00 96.12 96 GLU A N 1
ATOM 770 C CA . GLU A 1 96 ? 19.658 -5.933 -5.485 1.00 96.12 96 GLU A CA 1
ATOM 771 C C . GLU A 1 96 ? 19.660 -4.701 -4.560 1.00 96.12 96 GLU A C 1
ATOM 773 O O . GLU A 1 96 ? 20.673 -4.015 -4.375 1.00 96.12 96 GLU A O 1
ATOM 778 N N . MET A 1 97 ? 18.504 -4.383 -3.984 1.00 94.06 97 MET A N 1
ATOM 779 C CA . MET A 1 97 ? 18.317 -3.268 -3.063 1.00 94.06 97 MET A CA 1
ATOM 780 C C . MET A 1 97 ? 18.456 -3.723 -1.607 1.00 94.06 97 MET A C 1
ATOM 782 O O . MET A 1 97 ? 17.652 -4.511 -1.122 1.00 94.06 97 MET A O 1
ATOM 786 N N . GLU A 1 98 ? 19.364 -3.103 -0.845 1.00 90.19 98 GLU A N 1
ATOM 787 C CA . GLU A 1 98 ? 19.560 -3.391 0.593 1.00 90.19 98 GLU A CA 1
ATOM 788 C C . GLU A 1 98 ? 18.284 -3.244 1.444 1.00 90.19 98 GLU A C 1
ATOM 790 O O . GLU A 1 98 ? 18.142 -3.861 2.495 1.00 90.19 98 GLU A O 1
ATOM 795 N N . ARG A 1 99 ? 17.350 -2.386 1.014 1.00 91.12 99 ARG A N 1
ATOM 796 C CA . ARG A 1 99 ? 16.068 -2.132 1.693 1.00 91.12 99 ARG A CA 1
ATOM 797 C C . ARG A 1 99 ? 14.871 -2.561 0.848 1.00 91.12 99 ARG A C 1
ATOM 799 O O . ARG A 1 99 ? 13.828 -1.911 0.894 1.00 91.12 99 ARG A O 1
ATOM 806 N N . GLY A 1 100 ? 15.027 -3.649 0.099 1.00 92.50 100 GLY A N 1
ATOM 807 C CA . GLY A 1 100 ? 14.006 -4.233 -0.770 1.00 92.50 100 GLY A CA 1
ATOM 808 C C . GLY A 1 100 ? 12.607 -4.351 -0.148 1.00 92.50 100 GLY A C 1
ATOM 809 O O . GLY A 1 100 ? 11.679 -3.728 -0.669 1.00 92.50 100 GLY A O 1
ATOM 810 N N . PRO A 1 101 ? 12.434 -4.988 1.030 1.00 93.62 101 PRO A N 1
ATOM 811 C CA . PRO A 1 101 ? 11.119 -5.114 1.676 1.00 93.62 101 PRO A CA 1
ATOM 812 C C . PRO A 1 101 ? 10.447 -3.766 1.998 1.00 93.62 101 PRO A C 1
ATOM 814 O O . PRO A 1 101 ? 9.221 -3.639 2.062 1.00 93.62 101 PRO A O 1
ATOM 817 N N . ALA A 1 102 ? 11.254 -2.728 2.230 1.00 93.25 102 ALA A N 1
ATOM 818 C CA . ALA A 1 102 ? 10.779 -1.389 2.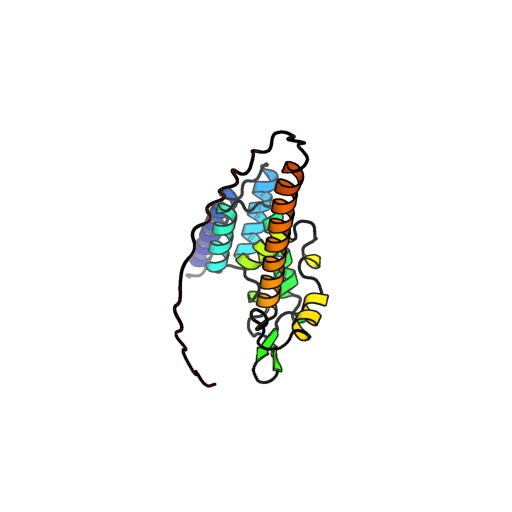558 1.00 93.25 102 ALA A CA 1
ATOM 819 C C . ALA A 1 102 ? 10.570 -0.498 1.319 1.00 93.25 102 ALA A C 1
ATOM 821 O O . ALA A 1 102 ? 10.034 0.601 1.472 1.00 93.25 102 ALA A O 1
ATOM 822 N N . ALA A 1 103 ? 10.966 -0.954 0.123 1.00 95.25 103 ALA A N 1
ATOM 823 C CA . ALA A 1 103 ? 10.874 -0.189 -1.118 1.00 95.25 103 ALA A CA 1
ATOM 824 C C . ALA A 1 103 ? 9.416 0.147 -1.475 1.00 95.25 103 ALA A C 1
ATOM 826 O O . ALA A 1 103 ? 9.113 1.293 -1.810 1.00 95.25 103 ALA A O 1
ATOM 827 N N . LEU A 1 104 ? 8.486 -0.802 -1.304 1.00 97.00 104 LEU A N 1
ATOM 828 C CA . LEU A 1 104 ? 7.055 -0.549 -1.481 1.00 97.00 104 LEU A CA 1
ATOM 829 C C . LEU A 1 104 ? 6.510 0.325 -0.345 1.00 97.00 104 LEU A C 1
ATOM 831 O O . LEU A 1 104 ? 6.144 -0.163 0.720 1.00 97.00 104 LEU A O 1
ATOM 835 N N . SER A 1 105 ? 6.446 1.640 -0.529 1.00 96.81 105 SER A N 1
ATOM 836 C CA . SER A 1 105 ? 5.886 2.528 0.499 1.00 96.81 105 SER A CA 1
ATOM 837 C C . SER A 1 105 ? 4.389 2.264 0.745 1.00 96.81 105 SER A C 1
ATOM 839 O O . SER A 1 105 ? 3.665 1.881 -0.167 1.00 96.81 105 SER A O 1
ATOM 841 N N . TRP A 1 106 ? 3.882 2.567 1.948 1.00 97.44 106 TRP A N 1
ATOM 842 C CA . TRP A 1 106 ? 2.437 2.516 2.242 1.00 97.44 106 TRP A CA 1
ATOM 843 C C . TRP A 1 106 ? 1.598 3.385 1.297 1.00 97.44 106 TRP A C 1
ATOM 845 O O . TRP A 1 106 ? 0.473 3.033 0.955 1.00 97.44 106 TRP A O 1
ATOM 855 N N . LYS A 1 107 ? 2.153 4.521 0.851 1.00 96.56 107 LYS A N 1
ATOM 856 C CA . LYS A 1 107 ? 1.498 5.396 -0.127 1.00 96.56 107 LYS A CA 1
ATOM 857 C C . LYS A 1 107 ? 1.335 4.684 -1.470 1.00 96.56 107 LYS A C 1
ATOM 859 O O . LYS A 1 107 ? 0.267 4.781 -2.064 1.00 96.56 107 LYS A O 1
ATOM 864 N N . LEU A 1 108 ? 2.374 3.993 -1.939 1.00 97.19 108 LEU A N 1
ATOM 865 C CA . LEU A 1 108 ? 2.319 3.239 -3.190 1.00 97.19 108 LEU A CA 1
ATOM 866 C C . LEU A 1 108 ? 1.423 2.002 -3.058 1.00 97.19 108 LEU A C 1
ATOM 868 O O . LEU A 1 108 ? 0.582 1.806 -3.924 1.00 97.19 108 LEU A O 1
ATOM 872 N N . ALA A 1 109 ? 1.510 1.255 -1.952 1.00 98.19 109 ALA A N 1
ATOM 873 C CA . ALA A 1 109 ? 0.615 0.126 -1.680 1.00 98.19 109 ALA A CA 1
ATOM 874 C C . ALA A 1 109 ? -0.862 0.544 -1.774 1.00 98.19 109 ALA A C 1
ATOM 876 O O . ALA A 1 109 ? -1.628 -0.075 -2.501 1.00 98.19 109 ALA A O 1
ATOM 877 N N . ARG A 1 110 ? -1.246 1.671 -1.153 1.00 97.31 110 ARG A N 1
ATOM 878 C CA . ARG A 1 110 ? -2.608 2.217 -1.285 1.00 97.31 110 ARG A CA 1
ATOM 879 C C . ARG A 1 110 ? -2.990 2.500 -2.739 1.00 97.31 110 ARG A C 1
ATOM 881 O O . ARG A 1 110 ? -4.108 2.204 -3.137 1.00 97.31 110 ARG A O 1
ATOM 888 N N . ARG A 1 111 ? -2.093 3.109 -3.523 1.00 96.62 111 ARG A N 1
ATOM 889 C CA . ARG A 1 111 ? -2.365 3.421 -4.940 1.00 96.62 111 ARG A CA 1
ATOM 890 C C . ARG A 1 111 ? -2.596 2.152 -5.751 1.00 96.62 111 ARG A C 1
ATOM 892 O O . ARG A 1 111 ? -3.541 2.120 -6.526 1.00 96.62 111 ARG A O 1
ATOM 899 N N . VAL A 1 112 ? -1.774 1.125 -5.532 1.00 97.75 112 VAL A N 1
ATOM 900 C CA . VAL A 1 112 ? -1.927 -0.190 -6.165 1.00 97.75 112 VAL A CA 1
ATOM 901 C C . VAL A 1 112 ? -3.287 -0.794 -5.804 1.00 97.75 112 VAL A C 1
ATOM 903 O O . VAL A 1 112 ? -4.053 -1.111 -6.708 1.00 97.75 112 VAL A O 1
ATOM 906 N N . CYS A 1 113 ? -3.631 -0.866 -4.512 1.00 97.56 113 CYS A N 1
ATOM 907 C CA . CYS A 1 113 ? -4.904 -1.442 -4.066 1.00 97.56 113 CYS A CA 1
ATOM 908 C C . CYS A 1 113 ? -6.125 -0.699 -4.622 1.00 97.56 113 CYS A C 1
ATOM 910 O O . CYS A 1 113 ? -7.095 -1.338 -5.003 1.00 97.56 113 CYS A O 1
ATOM 912 N N . LEU A 1 114 ? -6.079 0.634 -4.713 1.00 95.19 114 LEU A N 1
ATOM 913 C CA . LEU A 1 114 ? -7.182 1.414 -5.285 1.00 95.19 114 LEU A CA 1
ATOM 914 C C . LEU A 1 114 ? -7.302 1.230 -6.803 1.00 95.19 114 LEU A C 1
ATOM 916 O O . LEU A 1 114 ? -8.407 1.088 -7.317 1.00 95.19 114 LEU A O 1
ATOM 920 N N . ALA A 1 115 ? -6.181 1.226 -7.527 1.00 95.44 115 ALA A N 1
ATOM 921 C CA . ALA A 1 115 ? -6.182 1.068 -8.981 1.00 95.44 115 ALA A CA 1
ATOM 922 C C . ALA A 1 115 ? -6.522 -0.362 -9.429 1.00 95.44 115 ALA A C 1
ATOM 924 O O . ALA A 1 115 ? -6.926 -0.575 -10.570 1.00 95.44 115 ALA A O 1
ATOM 925 N N . ARG A 1 116 ? -6.329 -1.348 -8.548 1.00 96.19 116 ARG A N 1
ATOM 926 C CA . ARG A 1 116 ? -6.477 -2.776 -8.850 1.00 96.19 116 ARG A CA 1
ATOM 927 C C . ARG A 1 116 ? -7.362 -3.502 -7.844 1.00 96.19 116 ARG A C 1
ATOM 929 O O . ARG A 1 116 ? -7.138 -4.675 -7.566 1.00 96.19 116 ARG A O 1
ATOM 936 N N . TRP A 1 117 ? -8.370 -2.811 -7.319 1.00 95.88 117 TRP A N 1
ATOM 937 C CA . TRP A 1 117 ? -9.280 -3.308 -6.281 1.00 95.88 117 TRP A CA 1
ATOM 938 C C . TRP A 1 117 ? -10.021 -4.599 -6.671 1.00 95.88 117 TRP A C 1
ATOM 940 O O . TRP A 1 117 ? -10.452 -5.352 -5.803 1.00 95.88 117 TRP A O 1
ATOM 950 N N . GLN A 1 118 ? -10.167 -4.860 -7.972 1.00 95.38 118 GLN A N 1
ATOM 951 C CA . GLN A 1 118 ? -10.801 -6.052 -8.531 1.00 95.38 118 GLN A CA 1
ATOM 952 C C . GLN A 1 118 ? -9.900 -7.299 -8.530 1.00 95.38 118 GLN A C 1
ATOM 954 O O . GLN A 1 118 ? -10.378 -8.392 -8.829 1.00 95.38 118 GLN A O 1
ATOM 959 N N . TYR A 1 119 ? -8.608 -7.145 -8.233 1.00 96.88 119 TYR A N 1
ATOM 960 C CA . TYR A 1 119 ? -7.648 -8.242 -8.139 1.00 96.88 119 TYR A CA 1
ATOM 961 C C . TYR A 1 119 ? -7.360 -8.561 -6.669 1.00 96.88 119 TYR A C 1
ATOM 963 O O . TYR A 1 119 ? -7.287 -7.639 -5.853 1.00 96.88 119 TYR A O 1
ATOM 971 N N . PRO A 1 120 ? -7.148 -9.838 -6.313 1.00 97.50 120 PRO A N 1
ATOM 972 C CA . PRO A 1 120 ? -6.637 -10.168 -4.990 1.00 97.50 120 PRO A CA 1
ATOM 973 C C . PRO A 1 120 ? -5.185 -9.654 -4.840 1.00 97.50 120 PRO A C 1
ATOM 975 O O . PRO A 1 120 ? -4.507 -9.468 -5.862 1.00 97.50 120 PRO A O 1
ATOM 978 N N . PRO A 1 121 ? -4.694 -9.381 -3.613 1.00 97.94 121 PRO A N 1
ATOM 979 C CA . PRO A 1 121 ? -3.392 -8.741 -3.384 1.00 97.94 121 PRO A CA 1
ATOM 980 C C . PRO A 1 121 ? -2.206 -9.394 -4.110 1.00 97.94 121 PRO A C 1
ATOM 982 O O . PRO A 1 121 ? -1.356 -8.683 -4.647 1.00 97.94 121 PRO A O 1
ATOM 985 N N . GLU A 1 122 ? -2.179 -10.722 -4.219 1.00 97.44 122 GLU A N 1
ATOM 986 C CA . GLU A 1 122 ? -1.157 -11.504 -4.929 1.00 97.44 122 GLU A CA 1
ATOM 987 C C . GLU A 1 122 ? -1.126 -11.278 -6.443 1.00 97.44 122 GLU A C 1
ATOM 989 O O . GLU A 1 122 ? -0.115 -11.549 -7.079 1.00 97.44 122 GLU A O 1
ATOM 994 N N . SER A 1 123 ? -2.210 -10.758 -7.021 1.00 97.25 123 SER A N 1
ATOM 995 C CA . SER A 1 123 ? -2.342 -10.469 -8.456 1.00 97.25 123 SER A CA 1
ATOM 996 C C . SER A 1 123 ? -2.382 -8.967 -8.765 1.00 97.25 123 SER A C 1
ATOM 998 O O . SER A 1 123 ? -2.623 -8.569 -9.907 1.00 97.25 123 SER A O 1
ATOM 1000 N N . MET A 1 124 ? -2.185 -8.100 -7.764 1.00 97.56 124 MET A N 1
ATOM 1001 C CA . MET A 1 124 ? -2.146 -6.649 -7.982 1.00 97.56 124 MET A CA 1
ATOM 1002 C C . MET A 1 124 ? -0.837 -6.184 -8.645 1.00 97.56 124 MET A C 1
ATOM 1004 O O . MET A 1 124 ? -0.810 -5.146 -9.303 1.00 97.56 124 MET A O 1
ATOM 1008 N N . ILE A 1 125 ? 0.250 -6.938 -8.496 1.00 97.25 125 ILE A N 1
ATOM 1009 C CA . ILE A 1 125 ? 1.501 -6.741 -9.238 1.00 97.25 125 ILE A CA 1
ATOM 1010 C C . ILE A 1 125 ? 1.685 -8.001 -10.080 1.00 97.25 125 ILE A C 1
ATOM 1012 O O . ILE A 1 125 ? 1.799 -9.087 -9.524 1.00 97.25 125 ILE A O 1
ATOM 1016 N N . GLU A 1 126 ? 1.633 -7.863 -11.405 1.00 95.19 126 GLU A N 1
ATOM 1017 C CA . GLU A 1 126 ? 1.712 -9.007 -12.322 1.00 95.19 126 GLU A CA 1
ATOM 1018 C C . GLU A 1 126 ? 3.166 -9.511 -12.402 1.00 95.19 126 GLU A C 1
ATOM 1020 O O . GLU A 1 126 ? 4.106 -8.714 -12.377 1.00 95.19 126 GLU A O 1
ATOM 1025 N N . ASP A 1 127 ? 3.370 -10.831 -12.470 1.00 92.12 127 ASP A N 1
ATOM 1026 C CA . ASP A 1 127 ? 4.717 -11.428 -12.490 1.00 92.12 127 ASP A CA 1
ATOM 1027 C C . ASP A 1 127 ? 5.528 -11.004 -13.729 1.00 92.12 127 ASP A C 1
ATOM 1029 O O . ASP A 1 127 ? 6.741 -10.794 -13.649 1.00 92.12 127 ASP A O 1
ATOM 1033 N N . ASP A 1 128 ? 4.852 -10.820 -14.864 1.00 96.62 128 ASP A N 1
ATOM 1034 C CA . ASP A 1 128 ? 5.452 -10.386 -16.127 1.00 96.62 128 ASP A CA 1
ATOM 1035 C C . ASP A 1 128 ? 5.954 -8.937 -16.083 1.00 96.62 128 ASP A C 1
ATOM 1037 O O . ASP A 1 128 ? 6.873 -8.586 -16.823 1.00 96.62 128 ASP A O 1
ATOM 1041 N N . TRP A 1 129 ? 5.459 -8.100 -15.162 1.00 95.94 129 TRP A N 1
ATOM 1042 C CA . TRP A 1 129 ? 5.941 -6.726 -15.007 1.00 95.94 129 TRP A CA 1
ATOM 1043 C C . TRP A 1 129 ? 7.431 -6.679 -14.701 1.00 95.94 129 TRP A C 1
ATOM 1045 O O . TRP A 1 129 ? 8.107 -5.732 -15.105 1.00 95.94 129 TRP A O 1
ATOM 1055 N N . PHE A 1 130 ? 7.963 -7.677 -13.993 1.00 95.19 130 PHE A N 1
ATOM 1056 C CA . PHE A 1 130 ? 9.393 -7.736 -13.719 1.00 95.19 130 PHE A CA 1
ATOM 1057 C C . PHE A 1 130 ? 10.199 -8.029 -14.989 1.00 95.19 130 PHE A C 1
ATOM 1059 O O . PHE A 1 130 ? 11.205 -7.366 -15.249 1.00 95.19 130 PHE A O 1
ATOM 1066 N N . GLU A 1 131 ? 9.732 -8.957 -15.824 1.00 95.00 131 GLU A N 1
ATOM 1067 C CA . GLU A 1 131 ? 10.349 -9.264 -17.118 1.00 95.00 131 GLU A CA 1
ATOM 1068 C C . GLU A 1 131 ? 10.262 -8.073 -18.077 1.00 95.00 131 GLU A C 1
ATOM 1070 O O . GLU A 1 131 ? 11.253 -7.707 -18.714 1.00 95.00 131 GLU A O 1
ATOM 1075 N N . GLU A 1 132 ? 9.111 -7.401 -18.121 1.00 95.12 132 GLU A N 1
ATOM 1076 C CA . GLU A 1 132 ? 8.934 -6.162 -18.872 1.00 95.12 132 GLU A CA 1
ATOM 1077 C C . GLU A 1 132 ? 9.886 -5.070 -18.387 1.00 95.12 132 GLU A C 1
ATOM 1079 O O . GLU A 1 132 ? 10.532 -4.400 -19.198 1.00 95.12 132 GLU A O 1
ATOM 1084 N N . TRP A 1 133 ? 10.012 -4.899 -17.068 1.00 95.06 133 TRP A N 1
ATOM 1085 C CA . TRP A 1 133 ? 10.947 -3.945 -16.490 1.00 95.06 133 TRP A CA 1
ATOM 1086 C C . TRP A 1 133 ? 12.380 -4.269 -16.897 1.00 95.06 133 TRP A C 1
ATOM 1088 O O . TRP A 1 133 ? 13.108 -3.341 -17.245 1.00 95.06 133 TRP A O 1
ATOM 1098 N N . LEU A 1 134 ? 12.784 -5.547 -16.901 1.00 93.06 134 LEU A N 1
ATOM 1099 C CA . LEU A 1 134 ? 14.106 -6.004 -17.343 1.00 93.06 134 LEU A CA 1
ATOM 1100 C C . LEU A 1 134 ? 14.344 -5.758 -18.841 1.00 93.06 134 LEU A C 1
ATOM 1102 O O . LEU A 1 134 ? 15.443 -5.329 -19.214 1.00 93.06 134 LEU A O 1
ATOM 1106 N N . ALA A 1 135 ? 13.327 -5.973 -19.677 1.00 93.50 135 ALA A N 1
ATOM 1107 C CA . ALA A 1 135 ? 13.376 -5.755 -21.122 1.00 93.50 135 ALA A CA 1
ATOM 1108 C C . ALA A 1 135 ? 13.340 -4.268 -21.510 1.00 93.50 135 ALA A C 1
ATOM 1110 O O . ALA A 1 135 ? 13.820 -3.892 -22.583 1.00 93.50 135 ALA A O 1
ATOM 1111 N N . ALA A 1 136 ? 12.790 -3.409 -20.648 1.00 90.69 136 ALA A N 1
ATOM 111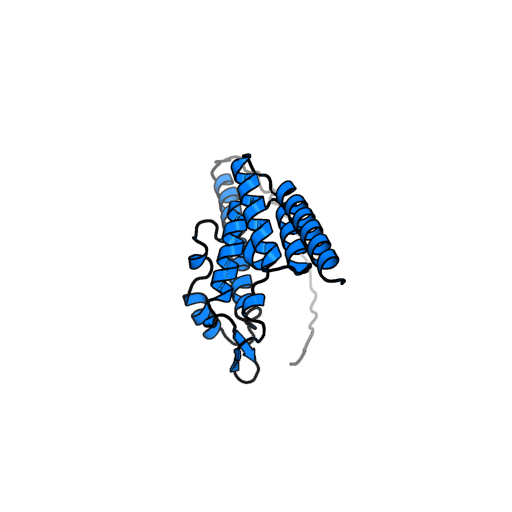2 C CA . ALA A 1 136 ? 12.668 -1.992 -20.935 1.00 90.69 136 ALA A CA 1
ATOM 1113 C C . ALA A 1 136 ? 14.049 -1.321 -21.095 1.00 90.69 136 ALA A C 1
ATOM 1115 O O . ALA A 1 136 ? 14.979 -1.613 -20.330 1.00 90.69 136 ALA A O 1
ATOM 1116 N N . PRO A 1 137 ? 14.204 -0.378 -22.049 1.00 85.31 137 PRO A N 1
ATOM 1117 C CA . PRO A 1 137 ? 15.475 0.295 -22.264 1.00 85.31 137 PRO A CA 1
ATOM 1118 C C . PRO A 1 137 ? 15.989 0.975 -20.986 1.00 85.31 137 PRO A C 1
ATOM 1120 O O . PRO A 1 137 ? 15.224 1.649 -20.281 1.00 85.31 137 PRO A O 1
ATOM 1123 N N . PRO A 1 138 ? 17.289 0.841 -20.667 1.00 77.94 138 PRO A N 1
ATOM 1124 C CA . PRO A 1 138 ? 17.869 1.570 -19.553 1.00 77.94 138 PRO A CA 1
ATOM 1125 C C . PRO A 1 138 ? 17.788 3.078 -19.827 1.00 77.94 138 PRO A C 1
ATOM 1127 O O . PRO A 1 138 ? 18.017 3.522 -20.950 1.00 77.94 138 PRO A O 1
ATOM 1130 N N . ARG A 1 139 ? 17.543 3.870 -18.772 1.00 75.31 139 ARG A N 1
ATOM 1131 C CA . ARG A 1 139 ? 17.405 5.346 -18.792 1.00 75.31 139 ARG A CA 1
ATOM 1132 C C . ARG A 1 139 ? 16.085 5.901 -19.332 1.00 75.31 139 ARG A C 1
ATOM 1134 O O . ARG A 1 139 ? 15.953 7.119 -19.418 1.00 75.31 139 ARG A O 1
ATOM 1141 N N . THR A 1 140 ? 15.097 5.060 -19.614 1.00 80.06 140 THR A N 1
ATOM 1142 C CA . THR A 1 140 ? 13.715 5.539 -19.729 1.00 80.06 140 THR A CA 1
ATOM 1143 C C . THR A 1 140 ? 13.261 6.086 -18.365 1.00 80.06 140 THR A C 1
ATOM 1145 O O . THR A 1 140 ? 13.550 5.450 -17.340 1.00 80.06 140 THR A O 1
ATOM 1148 N N . PRO A 1 141 ? 12.596 7.257 -18.309 1.00 77.88 141 PRO A N 1
ATOM 1149 C CA . PRO A 1 141 ? 12.001 7.762 -17.073 1.00 77.88 141 PRO A CA 1
ATOM 1150 C C . PRO A 1 141 ? 11.146 6.683 -16.395 1.00 77.88 141 PRO A C 1
ATOM 1152 O O . PRO A 1 141 ? 10.433 5.954 -17.073 1.00 77.88 141 PRO A O 1
ATOM 1155 N N . GLY A 1 142 ? 11.275 6.540 -15.074 1.00 77.12 142 GLY A N 1
ATOM 1156 C CA . GLY A 1 142 ? 10.524 5.543 -14.302 1.00 77.12 142 GLY A CA 1
ATOM 1157 C C . GLY A 1 142 ? 11.140 4.139 -14.219 1.00 77.12 142 GLY A C 1
ATOM 1158 O O . GLY A 1 142 ? 10.759 3.357 -13.356 1.00 77.12 142 GLY A O 1
ATOM 1159 N N . ASN A 1 143 ? 12.168 3.831 -15.020 1.00 86.62 143 ASN A N 1
ATOM 1160 C CA . ASN A 1 143 ? 12.752 2.480 -15.086 1.00 86.62 143 ASN A CA 1
ATOM 1161 C C . ASN A 1 143 ? 14.023 2.302 -14.237 1.00 86.62 143 ASN A C 1
ATOM 1163 O O . ASN A 1 143 ? 14.802 1.377 -14.474 1.00 86.62 143 ASN A O 1
ATOM 1167 N N . TYR A 1 144 ? 14.279 3.191 -13.272 1.00 89.25 144 TYR A N 1
ATOM 1168 C CA . TYR A 1 144 ? 15.493 3.125 -12.448 1.00 89.25 144 TYR A CA 1
ATOM 1169 C C . TYR A 1 144 ? 15.474 1.944 -11.469 1.00 89.25 144 TYR A C 1
ATOM 1171 O O . TYR A 1 144 ? 16.490 1.278 -11.288 1.00 89.25 144 TYR A O 1
ATOM 1179 N N . ASP A 1 145 ? 14.322 1.647 -10.884 1.00 94.12 145 ASP A N 1
ATOM 1180 C CA . ASP A 1 145 ? 14.099 0.500 -10.012 1.00 94.12 145 ASP A CA 1
ATOM 1181 C C . ASP A 1 145 ? 12.702 -0.072 -10.243 1.00 94.12 145 ASP A C 1
ATOM 1183 O O . ASP A 1 145 ? 11.833 0.590 -10.818 1.00 94.12 145 ASP A O 1
ATOM 1187 N N . PHE A 1 146 ? 12.511 -1.329 -9.845 1.00 95.75 146 PHE A N 1
ATOM 1188 C CA . PHE A 1 146 ? 11.265 -2.032 -10.125 1.00 95.75 146 PHE A CA 1
ATOM 1189 C C . PHE A 1 146 ? 10.063 -1.398 -9.409 1.00 95.75 146 PHE A C 1
ATOM 1191 O O . PHE A 1 146 ? 8.971 -1.333 -9.966 1.00 95.75 146 PHE A O 1
ATOM 1198 N N . VAL A 1 147 ? 10.250 -0.846 -8.205 1.00 96.38 147 VAL A N 1
ATOM 1199 C CA . VAL A 1 147 ? 9.150 -0.193 -7.478 1.00 96.38 147 VAL A CA 1
ATOM 1200 C C . VAL A 1 147 ? 8.675 1.089 -8.171 1.00 96.38 147 VAL A C 1
ATOM 1202 O O . VAL A 1 147 ? 7.475 1.366 -8.201 1.00 96.38 147 VAL A O 1
ATOM 1205 N N . THR A 1 148 ? 9.586 1.846 -8.783 1.00 94.75 148 THR A N 1
ATOM 1206 C CA . THR A 1 148 ? 9.239 3.012 -9.603 1.00 94.75 148 THR A CA 1
ATOM 1207 C C . THR A 1 148 ? 8.518 2.577 -10.879 1.00 94.75 148 THR A C 1
ATOM 1209 O O . THR A 1 148 ? 7.519 3.191 -11.240 1.00 94.75 148 THR A O 1
ATOM 1212 N N . PHE A 1 149 ? 8.933 1.471 -11.504 1.00 95.56 149 PHE A N 1
ATOM 1213 C CA . PHE A 1 149 ? 8.228 0.906 -12.658 1.00 95.56 149 PHE A CA 1
ATOM 1214 C C . PHE A 1 149 ? 6.784 0.507 -12.322 1.00 95.56 149 PHE A C 1
ATOM 1216 O O . PHE A 1 149 ? 5.859 0.862 -13.052 1.00 95.56 149 PHE A O 1
ATOM 1223 N N . VAL A 1 150 ? 6.570 -0.156 -11.178 1.00 96.31 150 VAL A N 1
ATOM 1224 C CA . VAL A 1 150 ? 5.227 -0.461 -10.652 1.00 96.31 150 VAL A CA 1
ATOM 1225 C C . VAL A 1 150 ? 4.413 0.821 -10.481 1.00 96.31 150 VAL A C 1
ATOM 1227 O O . VAL A 1 150 ? 3.249 0.868 -10.872 1.00 96.31 150 VAL A O 1
ATOM 1230 N N . GLN A 1 151 ? 5.010 1.883 -9.932 1.00 95.62 151 GLN A N 1
ATOM 1231 C CA . GLN A 1 151 ? 4.324 3.164 -9.787 1.00 95.62 151 GLN A CA 1
ATOM 1232 C C . GLN A 1 151 ? 3.883 3.741 -11.141 1.00 95.62 151 GLN A C 1
ATOM 1234 O O . GLN A 1 151 ? 2.725 4.132 -11.269 1.00 95.62 151 GLN A O 1
ATOM 1239 N N . GLU A 1 152 ? 4.760 3.762 -12.145 1.00 94.00 152 GLU A N 1
ATOM 1240 C CA . GLU A 1 152 ? 4.419 4.254 -13.487 1.00 94.00 152 GLU A CA 1
ATOM 1241 C C . GLU A 1 152 ? 3.316 3.417 -14.149 1.00 94.00 152 GLU A C 1
ATOM 1243 O O . GLU A 1 152 ? 2.411 3.970 -14.769 1.00 94.00 152 GLU A O 1
ATOM 1248 N N . LYS A 1 153 ? 3.327 2.088 -13.975 1.00 93.75 153 LYS A N 1
ATOM 1249 C CA . LYS A 1 153 ? 2.262 1.200 -14.477 1.00 93.75 153 LYS A CA 1
ATOM 1250 C C . LYS A 1 153 ? 0.895 1.549 -13.894 1.00 93.75 153 LYS A C 1
ATOM 1252 O O . LYS A 1 153 ? -0.099 1.567 -14.620 1.00 93.75 153 LYS A O 1
ATOM 1257 N N . ILE A 1 154 ? 0.845 1.827 -12.593 1.00 94.81 154 ILE A N 1
ATOM 1258 C CA . ILE A 1 154 ? -0.386 2.237 -11.912 1.00 94.81 154 ILE A CA 1
ATOM 1259 C C . ILE A 1 154 ? -0.835 3.630 -12.375 1.00 94.81 154 ILE A C 1
ATOM 1261 O O . ILE A 1 154 ? -2.023 3.843 -12.611 1.00 94.81 154 ILE A O 1
ATOM 1265 N N . ASP A 1 155 ? 0.104 4.557 -12.559 1.00 90.44 155 ASP A N 1
ATOM 1266 C CA . ASP A 1 155 ? -0.188 5.945 -12.939 1.00 90.44 155 ASP A CA 1
ATOM 1267 C C . ASP A 1 155 ? -0.627 6.080 -14.405 1.00 90.44 155 ASP A C 1
ATOM 1269 O O . ASP A 1 155 ? -1.546 6.849 -14.712 1.00 90.44 155 ASP A O 1
ATOM 1273 N N . GLY A 1 156 ? -0.034 5.284 -15.298 1.00 84.62 156 GLY A N 1
ATOM 1274 C CA . GLY A 1 156 ? -0.450 5.168 -16.694 1.00 84.62 156 GLY A CA 1
ATOM 1275 C C . GLY A 1 156 ? -1.879 4.640 -16.819 1.00 84.62 156 GLY A C 1
ATOM 1276 O O . GLY A 1 156 ? -2.709 5.279 -17.461 1.00 84.62 156 GLY A O 1
ATOM 1277 N N . ARG A 1 157 ? -2.210 3.550 -16.110 1.00 74.50 157 ARG A N 1
ATOM 1278 C CA . ARG A 1 157 ? -3.571 2.979 -16.120 1.00 74.50 157 ARG A CA 1
ATOM 1279 C C . ARG A 1 157 ? -4.621 3.948 -15.576 1.00 74.50 157 ARG A C 1
ATOM 1281 O O . ARG A 1 157 ? -5.665 4.117 -16.193 1.00 74.50 157 ARG A O 1
ATOM 1288 N N . ALA A 1 158 ? -4.329 4.637 -14.471 1.00 65.50 158 ALA A N 1
ATOM 1289 C CA . ALA A 1 158 ? -5.246 5.635 -13.918 1.00 65.50 158 ALA A CA 1
ATOM 1290 C C . ALA A 1 158 ? -5.530 6.782 -14.908 1.00 65.50 158 ALA A C 1
ATOM 1292 O O . ALA A 1 158 ? -6.640 7.316 -14.947 1.00 65.50 158 ALA A O 1
ATOM 1293 N N . SER A 1 159 ? -4.532 7.152 -15.716 1.00 67.69 159 SER A N 1
ATOM 1294 C CA . SER A 1 159 ? -4.697 8.148 -16.776 1.00 67.69 159 SER A CA 1
ATOM 1295 C C . SER A 1 159 ? -5.576 7.611 -17.908 1.00 67.69 159 SER A C 1
ATOM 1297 O O . SER A 1 159 ? -6.505 8.302 -18.327 1.00 67.69 159 SER A O 1
ATOM 1299 N N . ASP A 1 160 ? -5.335 6.379 -18.364 1.00 67.06 160 ASP A N 1
ATOM 1300 C CA . ASP A 1 160 ? -6.117 5.732 -19.426 1.00 67.06 160 ASP A CA 1
ATOM 1301 C C . ASP A 1 160 ? -7.598 5.583 -19.045 1.00 67.06 160 ASP A C 1
ATOM 1303 O O . ASP A 1 160 ? -8.476 5.920 -19.844 1.00 67.06 160 ASP A O 1
ATOM 1307 N N . ASP A 1 161 ? -7.886 5.174 -17.806 1.00 66.31 161 ASP A N 1
ATOM 1308 C CA . ASP A 1 161 ? -9.252 5.038 -17.289 1.00 66.31 161 ASP A CA 1
ATOM 1309 C C . ASP A 1 161 ? -9.975 6.393 -17.217 1.00 66.31 161 ASP A C 1
ATOM 1311 O O . ASP A 1 161 ? -11.149 6.503 -17.590 1.00 66.31 161 ASP A O 1
ATOM 1315 N N . LEU A 1 162 ? -9.275 7.457 -16.801 1.00 66.75 162 LEU A N 1
ATOM 1316 C CA . LEU A 1 162 ? -9.822 8.816 -16.802 1.00 66.75 162 LEU A CA 1
ATOM 1317 C C . LEU A 1 162 ? -10.156 9.278 -18.229 1.00 66.75 162 LEU A C 1
ATOM 1319 O O . LEU A 1 162 ? -11.240 9.820 -18.462 1.00 66.75 162 LEU A O 1
ATOM 1323 N N . TYR A 1 163 ? -9.259 9.046 -19.193 1.00 61.28 163 TYR A N 1
ATOM 1324 C CA . TYR A 1 163 ? -9.506 9.378 -20.598 1.00 61.28 163 TYR A CA 1
ATOM 1325 C C . TYR A 1 163 ? -10.664 8.566 -21.189 1.00 61.28 163 TYR A C 1
ATOM 1327 O O . TYR A 1 163 ? -11.478 9.123 -21.930 1.00 61.28 163 TYR A O 1
ATOM 1335 N N . ALA A 1 164 ? -10.777 7.279 -20.853 1.00 66.00 164 ALA A N 1
ATOM 1336 C CA . ALA A 1 164 ? -11.889 6.433 -21.275 1.00 66.00 164 ALA A CA 1
ATOM 1337 C C . ALA A 1 164 ? -13.228 6.935 -20.708 1.00 66.00 164 ALA A C 1
ATOM 1339 O O . ALA A 1 164 ? -14.195 7.080 -21.459 1.00 66.00 164 ALA A O 1
ATOM 1340 N N . GLY A 1 165 ? -13.274 7.288 -19.419 1.00 71.31 165 GLY A N 1
ATOM 1341 C CA . GLY A 1 165 ? -14.453 7.878 -18.781 1.00 71.31 165 GLY A CA 1
ATOM 1342 C C . GLY A 1 165 ? -14.854 9.225 -19.393 1.00 71.31 165 GLY A C 1
ATOM 1343 O O . GLY A 1 165 ? -16.027 9.443 -19.697 1.00 71.31 165 GLY A O 1
ATOM 1344 N N . LEU A 1 166 ? -13.885 10.109 -19.658 1.00 71.12 166 LEU A N 1
ATOM 1345 C CA . LEU A 1 166 ? -14.131 11.387 -20.337 1.00 71.12 166 LEU A CA 1
ATOM 1346 C C . LEU A 1 166 ? -14.674 11.188 -21.758 1.00 71.12 166 LEU A C 1
ATOM 1348 O O . LEU A 1 166 ? -15.625 11.875 -22.137 1.00 71.12 166 LEU A O 1
ATOM 1352 N N . ARG A 1 167 ? -14.125 10.237 -22.527 1.00 66.00 167 ARG A N 1
ATOM 1353 C CA . ARG A 1 167 ? -14.647 9.877 -23.857 1.00 66.00 167 ARG A CA 1
ATOM 1354 C C . ARG A 1 167 ? -16.063 9.324 -23.785 1.00 66.00 167 ARG A C 1
ATOM 1356 O O . ARG A 1 167 ? -16.877 9.696 -24.617 1.00 66.00 167 ARG A O 1
ATOM 1363 N N . PHE A 1 168 ? -16.373 8.486 -22.798 1.00 70.12 168 PHE A N 1
ATOM 1364 C CA . PHE A 1 168 ? -17.726 7.961 -22.612 1.00 70.12 168 PHE A CA 1
ATOM 1365 C C . PHE A 1 168 ? -18.735 9.083 -22.324 1.00 70.12 168 PHE A C 1
ATOM 1367 O O . PHE A 1 168 ? -19.807 9.112 -22.926 1.00 70.12 168 PHE A O 1
ATOM 1374 N N . LEU A 1 169 ? -18.379 10.051 -21.472 1.00 69.44 169 LEU A N 1
ATOM 1375 C CA . LEU A 1 169 ? -19.237 11.201 -21.165 1.00 69.44 169 LEU A CA 1
ATOM 1376 C C . LEU A 1 169 ? -19.464 12.119 -22.379 1.00 69.44 169 LEU A C 1
ATOM 1378 O O . LEU A 1 169 ? -20.581 12.595 -22.566 1.00 69.44 169 LEU A O 1
ATOM 1382 N N . HIS A 1 170 ? -18.447 12.337 -23.219 1.00 63.69 170 HIS A N 1
ATOM 1383 C CA . HIS A 1 170 ? -18.569 13.184 -24.415 1.00 63.69 170 HIS A CA 1
ATOM 1384 C C . HIS A 1 170 ? -19.232 12.455 -25.594 1.00 63.69 170 HIS A C 1
ATOM 1386 O O . HIS A 1 170 ? -20.103 13.019 -26.245 1.00 63.69 170 HIS A O 1
ATOM 1392 N N . GLY A 1 171 ? -18.915 11.177 -25.820 1.00 55.31 171 GLY A N 1
ATOM 1393 C CA . GLY A 1 171 ? -19.559 10.355 -26.852 1.00 55.31 171 GLY A CA 1
ATOM 1394 C C . GLY A 1 171 ? -21.032 10.047 -26.556 1.00 55.31 171 GLY A C 1
ATOM 1395 O O . GLY A 1 171 ? -21.808 9.806 -27.473 1.00 55.31 171 GLY A O 1
ATOM 1396 N N . SER A 1 172 ? -21.449 10.122 -25.287 1.00 53.53 172 SER A N 1
ATOM 1397 C CA . SER A 1 172 ? -22.866 10.043 -24.898 1.00 53.53 172 SER A CA 1
ATOM 1398 C C . SER A 1 172 ? -23.622 11.366 -25.092 1.00 53.53 172 SER A C 1
ATOM 1400 O O . SER A 1 172 ? -24.852 11.371 -25.064 1.00 53.53 172 SER A O 1
ATOM 1402 N N . ALA A 1 173 ? -22.915 12.487 -25.281 1.00 50.81 173 ALA A N 1
ATOM 1403 C CA . ALA A 1 173 ? -23.515 13.795 -25.542 1.00 50.81 173 ALA A CA 1
ATOM 1404 C C . ALA A 1 173 ? -23.784 14.040 -27.040 1.00 50.81 173 ALA A C 1
ATOM 1406 O O . ALA A 1 173 ? -24.675 14.818 -27.367 1.00 50.81 173 ALA A O 1
ATOM 1407 N N . GLU A 1 174 ? -23.088 13.337 -27.940 1.00 49.38 174 GLU A N 1
ATOM 1408 C CA . GLU A 1 174 ? -23.267 13.448 -29.400 1.00 49.38 174 GLU A CA 1
ATOM 1409 C C . GLU A 1 174 ? -24.416 12.586 -29.964 1.00 49.38 174 GLU A C 1
ATOM 1411 O O . GLU A 1 174 ? -24.707 12.648 -31.153 1.00 49.38 174 GLU A O 1
ATOM 1416 N N . ALA A 1 175 ? -25.131 11.828 -29.124 1.00 47.28 175 ALA A N 1
ATOM 1417 C CA . ALA A 1 175 ? -26.346 11.095 -29.512 1.00 47.28 175 ALA A CA 1
ATOM 1418 C C . ALA A 1 175 ? -27.648 11.858 -29.185 1.00 47.28 175 ALA A C 1
ATOM 1420 O O . ALA A 1 175 ? -28.706 11.255 -28.989 1.00 47.28 175 ALA A O 1
ATOM 1421 N N . ARG A 1 176 ? -27.586 13.190 -29.096 1.00 49.12 176 ARG A N 1
ATOM 1422 C CA . ARG A 1 176 ? -28.757 14.043 -29.300 1.00 49.12 176 ARG A CA 1
ATOM 1423 C C . ARG A 1 176 ? -28.620 14.653 -30.685 1.00 49.12 176 ARG A C 1
ATOM 1425 O O . ARG A 1 176 ? -27.815 15.556 -30.867 1.00 49.12 176 ARG A O 1
ATOM 1432 N N . ASP A 1 177 ? -29.406 14.129 -31.625 1.00 52.09 177 ASP A N 1
ATOM 1433 C CA . ASP A 1 177 ? -29.804 14.836 -32.842 1.00 52.09 177 ASP A CA 1
ATOM 1434 C C . ASP A 1 177 ? -30.273 16.239 -32.438 1.00 52.09 177 ASP A C 1
ATOM 1436 O O . ASP A 1 177 ? -31.411 16.422 -31.998 1.00 52.09 177 ASP A O 1
ATOM 1440 N N . ASP A 1 178 ? -29.379 17.217 -32.530 1.00 52.12 178 ASP A N 1
ATOM 1441 C CA . ASP A 1 178 ? -29.748 18.620 -32.571 1.00 52.12 178 ASP A CA 1
ATOM 1442 C C . ASP A 1 178 ? -29.658 19.068 -34.036 1.00 52.12 178 ASP A C 1
ATOM 1444 O O . ASP A 1 178 ? -28.579 19.442 -34.505 1.00 52.12 178 ASP A O 1
ATOM 1448 N N . PRO A 1 179 ? -30.762 18.987 -34.802 1.00 55.50 179 PRO A N 1
ATOM 1449 C CA . PRO A 1 179 ? -30.811 19.532 -36.155 1.00 55.50 179 PRO A CA 1
ATOM 1450 C C . PRO A 1 179 ? -30.648 21.065 -36.192 1.00 55.50 179 PRO A C 1
ATOM 1452 O O . PRO A 1 179 ? -30.535 21.615 -37.286 1.00 55.50 179 PRO A O 1
ATOM 1455 N N . ASP A 1 180 ? -30.588 21.741 -35.036 1.00 58.19 180 ASP A N 1
ATOM 1456 C CA . ASP A 1 180 ? -30.449 23.192 -34.885 1.00 58.19 180 ASP A CA 1
ATOM 1457 C C . ASP A 1 180 ? -29.090 23.617 -34.284 1.00 58.19 180 ASP A C 1
ATOM 1459 O O . ASP A 1 180 ? -28.959 24.728 -33.758 1.00 58.19 180 ASP A O 1
ATOM 1463 N N . ALA A 1 181 ? -28.043 22.785 -34.389 1.00 51.44 181 ALA A N 1
ATOM 1464 C CA . ALA A 1 181 ? -26.679 23.154 -33.998 1.00 51.44 181 ALA A CA 1
ATOM 1465 C C . ALA A 1 181 ? -26.152 24.346 -34.834 1.00 51.44 181 ALA A C 1
ATOM 1467 O O . ALA A 1 181 ? -25.584 24.186 -35.911 1.00 51.44 181 ALA A O 1
ATOM 1468 N N . TRP A 1 182 ? -26.415 25.541 -34.298 1.00 51.53 182 TRP A N 1
ATOM 1469 C CA . TRP A 1 182 ? -25.985 26.906 -34.612 1.00 51.53 182 TRP A CA 1
ATOM 1470 C C . TRP A 1 182 ? -25.257 27.159 -35.944 1.00 51.53 182 TRP A C 1
ATOM 1472 O O . TRP A 1 182 ? -24.169 26.626 -36.174 1.00 51.53 182 TRP A O 1
ATOM 1482 N N . PRO A 1 183 ? -25.751 28.100 -36.777 1.00 46.41 183 PRO A N 1
ATOM 1483 C CA . PRO A 1 183 ? -25.056 28.486 -37.989 1.00 46.41 183 PRO A CA 1
ATOM 1484 C C . PRO A 1 183 ? -23.735 29.150 -37.604 1.00 46.41 183 PRO A C 1
ATOM 1486 O O . PRO A 1 183 ? -23.702 30.206 -36.967 1.00 46.41 183 PRO A O 1
ATOM 1489 N N . LEU A 1 184 ? -22.632 28.529 -38.017 1.00 49.44 184 LEU A N 1
ATOM 1490 C CA . LEU A 1 184 ? -21.349 29.203 -38.129 1.00 49.44 184 LEU A CA 1
ATOM 1491 C C . LEU A 1 184 ? -21.586 30.439 -38.996 1.00 49.44 184 LEU A C 1
ATOM 1493 O O . LEU A 1 184 ? -21.842 30.327 -40.194 1.00 49.44 184 LEU A O 1
ATOM 1497 N N . HIS A 1 185 ? -21.559 31.620 -38.382 1.00 48.50 185 HIS A N 1
ATOM 1498 C CA . HIS A 1 185 ? -21.489 32.861 -39.128 1.00 48.50 185 HIS A CA 1
ATOM 1499 C C . HIS A 1 185 ? -20.214 32.808 -39.970 1.00 48.50 185 HIS A C 1
ATOM 1501 O O . HIS A 1 185 ? -19.109 32.997 -39.461 1.00 48.50 185 HIS A O 1
ATOM 1507 N N . SER A 1 186 ? -20.388 32.520 -41.259 1.00 47.62 186 SER A N 1
ATOM 1508 C CA . SER A 1 186 ? -19.403 32.761 -42.298 1.00 47.62 186 SER A CA 1
ATOM 1509 C C . SER A 1 186 ? -19.030 34.236 -42.246 1.00 47.62 186 SER A C 1
ATOM 1511 O O . SER A 1 186 ? -19.764 35.098 -42.724 1.00 47.62 186 SER A O 1
ATOM 1513 N N . VAL A 1 187 ? -17.897 34.537 -41.620 1.00 51.03 187 VAL A N 1
ATOM 1514 C CA . VAL A 1 187 ? -17.233 35.823 -41.796 1.00 51.03 187 VAL A CA 1
ATOM 1515 C C . VAL A 1 187 ? -16.423 35.697 -43.079 1.00 51.03 187 VAL A C 1
ATOM 1517 O O . VAL A 1 187 ? -15.244 35.351 -43.063 1.00 51.03 187 VAL A O 1
ATOM 1520 N N . GLU A 1 188 ? -17.085 35.929 -44.209 1.00 50.88 188 GLU A N 1
ATOM 1521 C CA . GLU A 1 188 ? -16.397 36.308 -45.439 1.00 50.88 188 GLU A CA 1
ATOM 1522 C C . GLU A 1 188 ? -15.878 37.737 -45.244 1.00 50.88 188 GLU A C 1
ATOM 1524 O O . GLU A 1 188 ? -16.623 38.714 -45.286 1.00 50.88 188 GLU A O 1
ATOM 1529 N N . GLY A 1 189 ? -14.588 37.835 -44.935 1.00 48.97 189 GLY A N 1
ATOM 1530 C CA . GLY A 1 189 ? -13.847 39.083 -44.813 1.00 48.97 189 GLY A CA 1
ATOM 1531 C C . GLY A 1 189 ? -12.616 39.027 -45.702 1.00 48.97 189 GLY A C 1
ATOM 1532 O O . GLY A 1 189 ? -11.515 38.744 -45.240 1.00 48.97 189 GLY A O 1
ATOM 1533 N N . GLU A 1 190 ? -12.827 39.269 -46.990 1.00 49.31 190 GLU A N 1
ATOM 1534 C CA . GLU A 1 190 ? -11.795 39.515 -47.991 1.00 49.31 190 GLU A CA 1
ATOM 1535 C C . GLU A 1 190 ? -11.193 40.913 -47.771 1.00 49.31 190 GLU A C 1
ATOM 1537 O O . GLU A 1 190 ? -11.867 41.910 -48.013 1.00 49.31 190 GLU A O 1
ATOM 1542 N N . VAL A 1 191 ? -9.929 41.008 -47.334 1.00 54.47 191 VAL A N 1
ATOM 1543 C CA . VAL A 1 191 ? -9.080 42.184 -47.604 1.00 54.47 191 VAL A CA 1
ATOM 1544 C C . VAL A 1 191 ? -7.632 41.743 -47.825 1.00 54.47 191 VAL A C 1
ATOM 1546 O O . VAL A 1 191 ? -7.019 41.064 -47.005 1.00 54.47 191 VAL A O 1
ATOM 1549 N N . ALA A 1 192 ? -7.119 42.155 -48.979 1.00 52.22 192 ALA A N 1
ATOM 1550 C CA . ALA A 1 192 ? -5.793 41.921 -49.521 1.00 52.22 192 ALA A CA 1
ATOM 1551 C C . ALA A 1 192 ? -4.676 42.782 -48.893 1.00 52.22 192 ALA A C 1
ATOM 1553 O O . ALA A 1 192 ? -4.921 43.871 -48.377 1.00 52.22 192 ALA A O 1
ATOM 1554 N N . GLY A 1 193 ? -3.436 42.324 -49.109 1.00 47.72 193 GLY A N 1
ATOM 1555 C CA . GLY A 1 193 ? -2.192 43.105 -49.052 1.00 47.72 193 GLY A CA 1
ATOM 1556 C C . GLY A 1 193 ? -1.305 42.750 -47.857 1.00 47.72 193 GLY A C 1
ATOM 1557 O O . GLY A 1 193 ? -1.800 42.459 -46.780 1.00 47.72 193 GLY A O 1
ATOM 1558 N N . ASP A 1 194 ? 0.018 42.764 -47.912 1.00 45.62 194 ASP A N 1
ATOM 1559 C CA . ASP A 1 194 ? 1.029 42.905 -48.961 1.00 45.62 194 ASP A CA 1
ATOM 1560 C C . ASP A 1 194 ? 2.376 42.545 -48.279 1.00 45.62 194 ASP A C 1
ATOM 1562 O O . ASP A 1 194 ? 2.488 42.574 -47.054 1.00 45.62 194 ASP A O 1
ATOM 1566 N N . ALA A 1 195 ? 3.357 42.166 -49.094 1.00 49.88 195 ALA A N 1
ATOM 1567 C CA . ALA A 1 195 ? 4.800 42.006 -48.896 1.00 49.88 195 ALA A CA 1
ATOM 1568 C C . ALA A 1 195 ? 5.449 42.103 -47.492 1.00 49.88 195 ALA A C 1
ATOM 1570 O O . ALA A 1 195 ? 5.391 43.112 -46.796 1.00 49.88 195 ALA A O 1
ATOM 1571 N N . GLY A 1 196 ? 6.315 41.123 -47.194 1.00 53.09 196 GLY A N 1
ATOM 1572 C CA . GLY A 1 196 ? 7.315 41.259 -46.131 1.00 53.09 196 GLY A CA 1
ATOM 1573 C C . GLY A 1 196 ? 8.301 40.099 -46.021 1.00 53.09 196 GLY A C 1
ATOM 1574 O O . GLY A 1 196 ? 8.221 39.302 -45.096 1.00 53.09 196 GLY A O 1
ATOM 1575 N N . ARG A 1 197 ? 9.247 40.002 -46.965 1.00 51.94 197 ARG A N 1
ATOM 1576 C CA . ARG A 1 197 ? 10.438 39.137 -46.871 1.00 51.94 197 ARG A CA 1
ATOM 1577 C C . ARG A 1 197 ? 11.249 39.455 -45.609 1.00 51.94 197 ARG A C 1
ATOM 1579 O O . ARG A 1 197 ? 11.593 40.611 -45.386 1.00 51.94 197 ARG A O 1
ATOM 1586 N N . GLY A 1 198 ? 11.681 38.422 -44.891 1.00 46.66 198 GLY A N 1
ATOM 1587 C CA . GLY A 1 198 ? 12.703 38.529 -43.851 1.00 46.66 198 GLY A CA 1
ATOM 1588 C C . GLY A 1 198 ? 13.291 37.163 -43.529 1.00 46.66 198 GLY A C 1
ATOM 1589 O O . GLY A 1 198 ? 12.722 36.409 -42.751 1.00 46.66 198 GLY A O 1
ATOM 1590 N N . ALA A 1 199 ? 14.408 36.843 -44.178 1.00 52.91 199 ALA A N 1
ATOM 1591 C CA . ALA A 1 199 ? 15.233 35.680 -43.891 1.00 52.91 199 ALA A CA 1
ATOM 1592 C C . ALA A 1 199 ? 15.788 35.751 -42.461 1.00 52.91 199 ALA A C 1
ATOM 1594 O O . ALA A 1 199 ? 16.283 36.803 -42.060 1.00 52.91 199 ALA A O 1
ATOM 1595 N N . LEU A 1 200 ? 15.781 34.629 -41.740 1.00 49.06 200 LEU A N 1
ATOM 1596 C CA . LEU A 1 200 ? 16.673 34.420 -40.607 1.00 49.06 200 LEU A CA 1
ATOM 1597 C C . LEU A 1 200 ? 17.283 33.024 -40.691 1.00 49.06 200 LEU A C 1
ATOM 1599 O O . LEU A 1 200 ? 16.607 31.998 -40.674 1.00 49.06 200 LEU A O 1
ATOM 1603 N N . SER A 1 201 ? 18.589 33.092 -40.871 1.00 47.84 201 SER A N 1
ATOM 1604 C CA . SER A 1 201 ? 19.593 32.065 -41.016 1.00 47.84 201 SER A CA 1
ATOM 1605 C C . SER A 1 201 ? 19.827 31.276 -39.725 1.00 47.84 201 SER A C 1
ATOM 1607 O O . SER A 1 201 ? 19.610 31.785 -38.629 1.00 47.84 201 SER A O 1
ATOM 1609 N N . ASP A 1 202 ? 20.353 30.066 -39.912 1.00 45.41 202 ASP A N 1
ATOM 1610 C CA . ASP A 1 202 ? 21.441 29.447 -39.149 1.00 45.41 202 ASP A CA 1
ATOM 1611 C C . ASP A 1 202 ? 21.381 29.443 -37.613 1.00 45.41 202 ASP A C 1
ATOM 1613 O O . ASP A 1 202 ? 21.755 30.407 -36.946 1.00 45.41 202 ASP A O 1
ATOM 1617 N N . LEU A 1 203 ? 21.118 28.257 -37.052 1.00 51.62 203 LEU A N 1
ATOM 1618 C CA . LEU A 1 203 ? 21.718 27.836 -35.785 1.00 51.62 203 LEU A CA 1
ATOM 1619 C C . LEU A 1 203 ? 22.275 26.405 -35.925 1.00 51.62 203 LEU A C 1
ATOM 1621 O O . LEU A 1 203 ? 21.521 25.508 -36.307 1.00 51.62 203 LEU A O 1
ATOM 1625 N N . PRO A 1 204 ? 23.571 26.179 -35.641 1.00 64.44 204 PRO A N 1
ATOM 1626 C CA . PRO A 1 204 ? 24.192 24.862 -35.730 1.00 64.44 204 PRO A CA 1
ATOM 1627 C C . PRO A 1 204 ? 23.980 24.028 -34.456 1.00 64.44 204 PRO A C 1
ATOM 1629 O O . PRO A 1 204 ? 24.012 24.556 -33.342 1.00 64.44 204 PRO A O 1
ATOM 1632 N N . PHE A 1 205 ? 23.850 22.714 -34.656 1.00 53.62 205 PHE A N 1
ATOM 1633 C CA . PHE A 1 205 ? 24.316 21.672 -33.738 1.00 53.62 205 PHE A CA 1
ATOM 1634 C C . PHE A 1 205 ? 25.520 20.977 -34.374 1.00 53.62 205 PHE A C 1
ATOM 1636 O O . PHE A 1 205 ? 25.492 20.800 -35.615 1.00 53.62 205 PHE A O 1
#

Foldseek 3Di:
DPPVVVVVVLVVVLQVLLCLLLVLAPDPDPVQSVVSSVLSSVVCVVVVDPQVSVLSNVVSVVHDHSVLVVLLVVLLVLQLVPQVQQWFQDPVGIDGDPCRSPLCDSNNSSLLCVLPVVDRSNPSDPPCLSVVLNVDDPPDPQSGGNNSSSSVVSVVSVVVVVVVVVCVVVVVVVPDPPVCPDDPPPPPDDDDDDDDDDDDDDDDD